Protein AF-A0A0J7KMF7-F1 (afdb_monomer)

Organism: Lasius niger (NCBI:txid67767)

Foldseek 3Di:
DDDDPPVVVVVVVVVVVVVVVVVVVVVVVVVVVVVVVVVVVVVVVVVVVVVVVVVVVVVVVVVVVVVVVVVVVVVVVVVVVVVVVVVVVPPPPDPPVVVVVVVVVVVVVVVVVVVVVVVVVVVVVVVVVVVVVVVVVVVVVVVVVVVVVVVVVVVVVVVVVVVVVVVVVVVVVVVVVVVVVVVVVVVVVVVVVVVVVVVVVVVVVVVVVCCVVVVDDDDDDDDPDPDPVVVVVVVVVVVVVVVVVVVLVVLCVVLVHDDSVCSVVSVVVVVVVVVVVVVVVVVVVVVVVVVVVVVVVVVVVVVVVVVVVVVVVVD

pLDDT: mean 86.72, std 15.07, range [41.28, 98.38]

Secondary structure (DSSP, 8-state):
---SHHHHHHHHHHHHHHHHHHHHHHHHHHHHHHHHHHHHHHHHHHHHHHHHHHHHHHHHHHHHHHHHHHHHHHHHHHHHHHHHHHGGGG-TTS-HHHHHHHHHHHHHHHHHHHHHHHHHHHHHHHHHHHHHHHHHHHHHHHHHHHHHHHHHHHHHHHHHHHHHHHHHHHHHHHHHHHHHHHHHHHHHHHHHHHHHHHHHHHHHHHHHHHHHHHSS-------S--HHHHHHHHHHHHHHHHHHHHHHHHHHHHHT-SSTTHHHHHHHHHHHHHHHHHHHHHHHHHHHHHHHHHHHHHHHHHHHHHHHHHHHH--

Mean predicted aligned error: 22.38 Å

Sequence (315 aa):
MSEPLTLSVAENKLNELNKNIVEIKKKIQLSEGQRKANFEEYDAKKRENAQKIIDLKKKNKELYVKYAGAKNNKEAMERAALLSHDFIACAKKSSLEEIIATASENNMRLRKKLDLIKYEREKQEQTLNVLQTESKELARRRGHCVLKRKTENSMKRGVKEEAIELRDSTQETLVKEEIEETNSSKKRDFIIIEYRQRVSERKMELERLERMIFHTRPRDDFETRGKTRVQAQEDIIKDELARLEETFAKLRNATGVSRSEEVLNRFLGQQATKESLQKMRAATEQEKVMLEKKRQELNAEIETRKFSETKSAEQ

Radius of gyration: 56.51 Å; Cα contacts (8 Å, |Δi|>4): 16; chains: 1; bounding box: 124×61×160 Å

InterPro domains:
  IPR033192 Outer dynein arm-docking complex subunit 3 [PTHR46518] (159-312)

Structure (mmCIF, N/CA/C/O backbone):
data_AF-A0A0J7KMF7-F1
#
_entry.id   AF-A0A0J7KMF7-F1
#
loop_
_atom_site.group_PDB
_atom_site.id
_atom_site.type_symbol
_atom_site.label_atom_id
_atom_site.label_alt_id
_atom_site.label_comp_id
_atom_site.label_asym_id
_atom_site.label_entity_id
_atom_site.label_seq_id
_atom_site.pdbx_PDB_ins_code
_atom_site.Cartn_x
_atom_site.Cartn_y
_atom_site.Cartn_z
_atom_site.occupancy
_atom_site.B_iso_or_equiv
_atom_site.auth_seq_id
_atom_site.auth_comp_id
_atom_site.auth_asym_id
_atom_site.auth_atom_id
_atom_site.pdbx_PDB_model_num
ATOM 1 N N . MET A 1 1 ? 66.762 -18.088 -5.638 1.00 45.16 1 MET A N 1
ATOM 2 C CA . MET A 1 1 ? 66.129 -16.757 -5.516 1.00 45.16 1 MET A CA 1
ATOM 3 C C . MET A 1 1 ? 64.632 -16.977 -5.344 1.00 45.16 1 MET A C 1
ATOM 5 O O . MET A 1 1 ? 63.904 -16.895 -6.321 1.00 45.16 1 MET A O 1
ATOM 9 N N . SER A 1 2 ? 64.182 -17.360 -4.146 1.00 50.19 2 SER A N 1
ATOM 10 C CA . SER A 1 2 ? 62.789 -17.788 -3.937 1.00 50.19 2 SER A CA 1
ATOM 11 C C . SER A 1 2 ? 62.290 -17.369 -2.559 1.00 50.19 2 SER A C 1
ATOM 13 O O . SER A 1 2 ? 62.107 -18.217 -1.701 1.00 50.19 2 SER A O 1
ATOM 15 N N . GLU A 1 3 ? 62.084 -16.072 -2.336 1.00 52.78 3 GLU A N 1
ATOM 16 C CA . GLU A 1 3 ? 61.394 -15.583 -1.133 1.00 52.78 3 GLU A CA 1
ATOM 17 C C . GLU A 1 3 ? 60.725 -14.214 -1.389 1.00 52.78 3 GLU A C 1
ATOM 19 O O . GLU A 1 3 ? 61.310 -13.165 -1.133 1.00 52.78 3 GLU A O 1
ATOM 24 N N . PRO A 1 4 ? 59.511 -14.200 -1.979 1.00 53.78 4 PRO A N 1
ATOM 25 C CA . PRO A 1 4 ? 58.566 -13.101 -1.719 1.00 53.78 4 PRO A CA 1
ATOM 26 C C . PRO A 1 4 ? 57.138 -13.565 -1.355 1.00 53.78 4 PRO A C 1
ATOM 28 O O . PRO A 1 4 ? 56.301 -12.749 -0.985 1.00 53.78 4 PRO A O 1
ATOM 31 N N . LEU A 1 5 ? 56.829 -14.865 -1.435 1.00 54.19 5 LEU A N 1
ATOM 32 C CA . LEU A 1 5 ? 55.456 -15.385 -1.283 1.00 54.19 5 LEU A CA 1
ATOM 33 C C . LEU A 1 5 ? 55.006 -15.597 0.175 1.00 54.19 5 LEU A C 1
ATOM 35 O O . LEU A 1 5 ? 53.812 -15.710 0.439 1.00 54.19 5 LEU A O 1
ATOM 39 N N . THR A 1 6 ? 55.930 -15.631 1.136 1.00 54.75 6 THR A N 1
ATOM 40 C CA . THR A 1 6 ? 55.632 -15.922 2.551 1.00 54.75 6 THR A CA 1
ATOM 41 C C . THR A 1 6 ? 55.131 -14.702 3.333 1.00 54.75 6 THR A C 1
ATOM 43 O O . THR A 1 6 ? 54.306 -14.857 4.235 1.00 54.75 6 THR A O 1
ATOM 46 N N . LEU A 1 7 ? 55.550 -13.487 2.958 1.00 56.75 7 LEU A N 1
ATOM 47 C CA . LEU A 1 7 ? 55.155 -12.241 3.632 1.00 56.75 7 LEU A CA 1
ATOM 48 C C . LEU A 1 7 ? 53.674 -11.885 3.409 1.00 56.75 7 LEU A C 1
ATOM 50 O O . LEU A 1 7 ? 52.977 -11.558 4.366 1.00 56.75 7 LEU A O 1
ATOM 54 N N . SER A 1 8 ? 53.156 -12.054 2.187 1.00 62.25 8 SER A N 1
ATOM 55 C CA . SER A 1 8 ? 51.751 -11.752 1.854 1.00 62.25 8 SER A CA 1
ATOM 56 C C . SER A 1 8 ? 50.749 -12.624 2.628 1.00 62.25 8 SER A C 1
ATOM 58 O O . SER A 1 8 ? 49.696 -12.156 3.063 1.00 62.25 8 SER A O 1
ATOM 60 N N . VAL A 1 9 ? 51.082 -13.897 2.867 1.00 68.62 9 VAL A N 1
ATOM 61 C CA . VAL A 1 9 ? 50.220 -14.816 3.628 1.00 68.62 9 VAL A CA 1
ATOM 62 C C . VAL A 1 9 ? 50.180 -14.443 5.114 1.00 68.62 9 VAL A C 1
ATOM 64 O O . VAL A 1 9 ? 49.128 -14.546 5.747 1.00 68.62 9 VAL A O 1
ATOM 67 N N . ALA A 1 10 ? 51.304 -13.997 5.679 1.00 70.81 10 ALA A N 1
ATOM 68 C CA . ALA A 1 10 ? 51.372 -13.536 7.064 1.00 70.81 10 ALA A CA 1
ATOM 69 C C . ALA A 1 10 ? 50.591 -12.226 7.270 1.00 70.81 10 ALA A C 1
ATOM 71 O O . ALA A 1 10 ? 49.875 -12.083 8.260 1.00 70.81 10 ALA A O 1
ATOM 72 N N . GLU A 1 11 ? 50.664 -11.311 6.306 1.00 73.94 11 GLU A N 1
ATOM 73 C CA . GLU A 1 11 ? 49.957 -10.029 6.328 1.00 73.94 11 GLU A CA 1
ATOM 74 C C . GLU A 1 11 ? 48.433 -10.207 6.207 1.00 73.94 11 GLU A C 1
ATOM 76 O O . GLU A 1 11 ? 47.661 -9.595 6.947 1.00 73.94 11 GLU A O 1
ATOM 81 N N . ASN A 1 12 ? 47.981 -11.147 5.372 1.00 79.12 12 ASN A N 1
ATOM 82 C CA . ASN A 1 12 ? 46.567 -11.522 5.283 1.00 79.12 12 ASN A CA 1
ATOM 83 C C . ASN A 1 12 ? 46.038 -12.144 6.587 1.00 79.12 12 ASN A C 1
ATOM 85 O O . ASN A 1 12 ? 44.963 -11.763 7.053 1.00 79.12 12 ASN A O 1
ATOM 89 N N . LYS A 1 13 ? 46.814 -13.029 7.229 1.00 84.81 13 LYS A N 1
ATOM 90 C CA . LYS A 1 13 ? 46.468 -13.599 8.546 1.00 84.81 13 LYS A CA 1
ATOM 91 C C . LYS A 1 13 ? 46.411 -12.535 9.642 1.00 84.81 13 LYS A C 1
ATOM 93 O O . LYS A 1 13 ? 45.541 -12.594 10.508 1.00 84.81 13 LYS A O 1
ATOM 98 N N . LEU A 1 14 ? 47.311 -11.552 9.602 1.00 84.75 14 LEU A N 1
ATOM 99 C CA . LEU A 1 14 ? 47.315 -10.426 10.537 1.00 84.75 14 LEU A CA 1
ATOM 100 C C . LEU A 1 14 ? 46.066 -9.551 10.362 1.00 84.75 14 LEU A C 1
ATOM 102 O O . LEU A 1 14 ? 45.433 -9.165 11.344 1.00 84.75 14 LEU A O 1
ATOM 106 N N . ASN A 1 15 ? 45.665 -9.293 9.118 1.00 85.38 15 ASN A N 1
ATOM 107 C CA . ASN A 1 15 ? 44.442 -8.554 8.807 1.00 85.38 15 ASN A CA 1
ATOM 108 C C . ASN A 1 15 ? 43.178 -9.293 9.272 1.00 85.38 15 ASN A C 1
ATOM 110 O O . ASN A 1 15 ? 42.249 -8.671 9.788 1.00 85.38 15 ASN A O 1
ATOM 114 N N . GLU A 1 16 ? 43.147 -10.615 9.137 1.00 88.06 16 GLU A N 1
ATOM 115 C CA . GLU A 1 16 ? 42.048 -11.458 9.610 1.00 88.06 16 GLU A CA 1
ATOM 116 C C . GLU A 1 16 ? 41.984 -11.520 11.146 1.00 88.06 16 GLU A C 1
ATOM 118 O O . GLU A 1 16 ? 40.915 -11.351 11.735 1.00 88.06 16 GLU A O 1
ATOM 123 N N . LEU A 1 17 ? 43.137 -11.620 11.817 1.00 89.06 17 LEU A N 1
ATOM 124 C CA . LEU A 1 17 ? 43.245 -11.487 13.274 1.00 89.06 17 LEU A CA 1
ATOM 125 C C . LEU A 1 17 ? 42.747 -10.126 13.767 1.00 89.06 17 LEU A C 1
ATOM 127 O O . LEU A 1 17 ? 41.989 -10.064 14.733 1.00 89.06 17 LEU A O 1
ATOM 131 N N . ASN A 1 18 ? 43.113 -9.039 13.090 1.00 90.62 18 ASN A N 1
ATOM 132 C CA . ASN A 1 18 ? 42.651 -7.698 13.441 1.00 90.62 18 ASN A CA 1
ATOM 133 C C . ASN A 1 18 ? 41.129 -7.555 13.288 1.00 90.62 18 ASN A C 1
ATOM 135 O O . ASN A 1 18 ? 40.482 -6.968 14.159 1.00 90.62 18 ASN A O 1
ATOM 139 N N . LYS A 1 19 ? 40.533 -8.142 12.240 1.00 92.06 19 LYS A N 1
ATOM 140 C CA . LYS A 1 19 ? 39.068 -8.211 12.087 1.00 92.06 19 LYS A CA 1
ATOM 141 C C . LYS A 1 19 ? 38.423 -8.982 13.242 1.00 92.06 19 LYS A C 1
ATOM 143 O O . LYS A 1 19 ? 37.502 -8.459 13.869 1.00 92.06 19 LYS A O 1
ATOM 148 N N . ASN A 1 20 ? 38.963 -10.149 13.593 1.00 93.38 20 ASN A N 1
ATOM 149 C CA . ASN A 1 20 ? 38.470 -10.961 14.710 1.00 93.38 20 ASN A CA 1
ATOM 150 C C . ASN A 1 20 ? 38.570 -10.223 16.055 1.00 93.38 20 ASN A C 1
ATOM 152 O O . ASN A 1 20 ? 37.636 -10.255 16.853 1.00 93.38 20 ASN A O 1
ATOM 156 N N . ILE A 1 21 ? 39.663 -9.494 16.299 1.00 93.38 21 ILE A N 1
ATOM 157 C CA . ILE A 1 21 ? 39.837 -8.670 17.505 1.00 93.38 21 ILE A CA 1
ATOM 158 C C . ILE A 1 21 ? 38.771 -7.571 17.572 1.00 93.38 21 ILE A C 1
ATOM 160 O O . ILE A 1 21 ? 38.186 -7.341 18.634 1.00 93.38 21 ILE A O 1
ATOM 164 N N . VAL A 1 22 ? 38.493 -6.893 16.456 1.00 93.38 22 VAL A N 1
ATOM 165 C CA . VAL A 1 22 ? 37.457 -5.852 16.396 1.00 93.38 22 VAL A CA 1
ATOM 166 C C . VAL A 1 22 ? 36.067 -6.444 16.636 1.00 93.38 22 VAL A C 1
ATOM 168 O O . VAL A 1 22 ? 35.278 -5.862 17.383 1.00 93.38 22 VAL A O 1
ATOM 171 N N . GLU A 1 23 ? 35.763 -7.607 16.064 1.00 92.31 23 GLU A N 1
ATOM 172 C CA . GLU A 1 23 ? 34.494 -8.298 16.304 1.00 92.31 23 GLU A CA 1
ATOM 173 C C . GLU A 1 23 ? 34.326 -8.734 17.760 1.00 92.31 23 GLU A C 1
ATOM 175 O O . GLU A 1 23 ? 33.264 -8.520 18.348 1.00 92.31 23 GLU A O 1
ATOM 180 N N . ILE A 1 24 ? 35.371 -9.292 18.376 1.00 94.25 24 ILE A N 1
ATOM 181 C CA . ILE A 1 24 ? 35.354 -9.678 19.791 1.00 94.25 24 ILE A CA 1
ATOM 182 C C . ILE A 1 24 ? 35.151 -8.443 20.677 1.00 94.25 24 ILE A C 1
ATOM 184 O O . ILE A 1 24 ? 34.316 -8.478 21.580 1.00 94.25 24 ILE A O 1
ATOM 188 N N . LYS A 1 25 ? 35.823 -7.320 20.388 1.00 94.56 25 LYS A N 1
ATOM 189 C CA . LYS A 1 25 ? 35.612 -6.052 21.111 1.00 94.56 25 LYS A CA 1
ATOM 190 C C . LYS A 1 25 ? 34.167 -5.561 21.010 1.00 94.56 25 LYS A C 1
ATOM 192 O O . LYS A 1 25 ? 33.590 -5.179 22.027 1.00 94.56 25 LYS A O 1
ATOM 197 N N . LYS A 1 26 ? 33.559 -5.625 19.819 1.00 95.44 26 LYS A N 1
ATOM 198 C CA . LYS A 1 26 ? 32.138 -5.284 19.629 1.00 95.44 26 LYS A CA 1
ATOM 199 C C . LYS A 1 26 ? 31.223 -6.203 20.442 1.00 95.44 26 LYS A C 1
ATOM 201 O O . LYS A 1 26 ? 30.304 -5.717 21.095 1.00 95.44 26 LYS A O 1
ATOM 206 N N . LYS A 1 27 ? 31.487 -7.516 20.455 1.00 94.56 27 LYS A N 1
ATOM 207 C CA . LYS A 1 27 ? 30.721 -8.488 21.258 1.00 94.56 27 LYS A CA 1
ATOM 208 C C . LYS A 1 27 ? 30.842 -8.219 22.762 1.00 94.56 27 LYS A C 1
ATOM 210 O O . LYS A 1 27 ? 29.833 -8.280 23.459 1.00 94.56 27 LYS A O 1
ATOM 215 N N . ILE A 1 28 ? 32.034 -7.872 23.254 1.00 94.12 28 ILE A N 1
ATOM 216 C CA . ILE A 1 28 ? 32.256 -7.499 24.661 1.00 94.12 28 ILE A CA 1
ATOM 217 C C . ILE A 1 28 ? 31.462 -6.238 25.017 1.00 94.12 28 ILE A C 1
ATOM 219 O O . ILE A 1 28 ? 30.722 -6.260 25.997 1.00 94.12 28 ILE A O 1
ATOM 223 N N . GLN A 1 29 ? 31.536 -5.183 24.198 1.00 94.38 29 GLN A N 1
ATOM 224 C CA . GLN A 1 29 ? 30.774 -3.949 24.432 1.00 94.38 29 GLN A CA 1
ATOM 225 C C . GLN A 1 29 ? 29.262 -4.187 24.451 1.00 94.38 29 GLN A C 1
ATOM 227 O O . GLN A 1 29 ? 28.568 -3.673 25.325 1.00 94.38 29 GLN A O 1
ATOM 232 N N . LEU A 1 30 ? 28.741 -4.989 23.517 1.00 93.81 30 LEU A N 1
ATOM 233 C CA . LEU A 1 30 ? 27.320 -5.341 23.500 1.00 93.81 30 LEU A CA 1
ATOM 234 C C . LEU A 1 30 ? 26.924 -6.146 24.743 1.00 93.81 30 LEU A C 1
ATOM 236 O O . LEU A 1 30 ? 25.896 -5.859 25.351 1.00 93.81 30 LEU A O 1
ATOM 240 N N . SER A 1 31 ? 27.753 -7.105 25.160 1.00 93.81 31 SER A N 1
ATOM 241 C CA . SER A 1 31 ? 27.519 -7.897 26.372 1.00 93.81 31 SER A CA 1
ATOM 242 C C . SER A 1 31 ? 27.564 -7.043 27.647 1.00 93.81 31 SER A C 1
ATOM 244 O O . SER A 1 31 ? 26.749 -7.227 28.551 1.00 93.81 31 SER A O 1
ATOM 246 N N . GLU A 1 32 ? 28.469 -6.065 27.735 1.00 92.19 32 GLU A N 1
ATOM 247 C CA . GLU A 1 32 ? 28.493 -5.082 28.825 1.00 92.19 32 GLU A CA 1
ATOM 248 C C . GLU A 1 32 ? 27.258 -4.180 28.821 1.00 92.19 32 GLU A C 1
ATOM 250 O O . GLU A 1 32 ? 26.647 -3.994 29.875 1.00 92.19 32 GLU A O 1
ATOM 255 N N . GLY A 1 33 ? 26.839 -3.695 27.649 1.00 93.94 33 GLY A N 1
ATOM 256 C CA . GLY A 1 33 ? 25.609 -2.918 27.494 1.00 93.94 33 GLY A CA 1
ATOM 257 C C . GLY A 1 33 ? 24.367 -3.691 27.945 1.00 93.94 33 GLY A C 1
ATOM 258 O O . GLY A 1 33 ? 23.561 -3.168 28.710 1.00 93.94 33 GLY A O 1
ATOM 259 N N . GLN A 1 34 ? 24.252 -4.963 27.551 1.00 91.94 34 GLN A N 1
ATOM 260 C CA . GLN A 1 34 ? 23.162 -5.848 27.975 1.00 91.94 34 GLN A CA 1
ATOM 261 C C . GLN A 1 34 ? 23.173 -6.097 29.486 1.00 91.94 34 GLN A C 1
ATOM 263 O O . GLN A 1 34 ? 22.132 -6.001 30.132 1.00 91.94 34 GLN A O 1
ATOM 268 N N . ARG A 1 35 ? 24.343 -6.372 30.080 1.00 92.94 35 ARG A N 1
ATOM 269 C CA . ARG A 1 35 ? 24.461 -6.551 31.538 1.00 92.94 35 ARG A CA 1
ATOM 270 C C . ARG A 1 35 ? 24.028 -5.301 32.299 1.00 92.94 35 ARG A C 1
ATOM 272 O O . ARG A 1 35 ? 23.329 -5.422 33.302 1.00 92.94 35 ARG A O 1
ATOM 279 N N . LYS A 1 36 ? 24.403 -4.116 31.809 1.00 94.88 36 LYS A N 1
ATOM 280 C CA . LYS A 1 36 ? 24.011 -2.839 32.411 1.00 94.88 36 LYS A CA 1
ATOM 281 C C . LYS A 1 36 ? 22.502 -2.599 32.316 1.00 94.88 36 LYS A C 1
ATOM 283 O O . LYS A 1 36 ? 21.884 -2.302 33.333 1.00 94.88 36 LYS A O 1
ATOM 288 N N . ALA A 1 37 ? 21.908 -2.799 31.139 1.00 90.75 37 ALA A N 1
ATOM 289 C CA . ALA A 1 37 ? 20.466 -2.649 30.939 1.00 90.75 37 ALA A CA 1
ATOM 290 C C . ALA A 1 37 ? 19.657 -3.606 31.834 1.00 90.75 37 ALA A C 1
ATOM 292 O O . ALA A 1 37 ? 18.733 -3.179 32.521 1.00 90.75 37 ALA A O 1
ATOM 293 N N . ASN A 1 38 ? 20.066 -4.877 31.911 1.00 92.75 38 ASN A N 1
ATOM 294 C CA . ASN A 1 38 ? 19.405 -5.876 32.756 1.00 92.75 38 ASN A CA 1
ATOM 295 C C . ASN A 1 38 ? 19.509 -5.535 34.252 1.00 92.75 38 ASN A C 1
ATOM 297 O O . ASN A 1 38 ? 18.570 -5.772 35.011 1.00 92.75 38 ASN A O 1
ATOM 301 N N . PHE A 1 39 ? 20.645 -4.983 34.693 1.00 94.88 39 PHE A N 1
ATOM 302 C CA . PHE A 1 39 ? 20.818 -4.544 36.077 1.00 94.88 39 PHE A CA 1
ATOM 303 C C . PHE A 1 39 ? 19.902 -3.361 36.417 1.00 94.88 39 PHE A C 1
ATOM 305 O O . PHE A 1 39 ? 19.249 -3.367 37.462 1.00 94.88 39 PHE A O 1
ATOM 312 N N . GLU A 1 40 ? 19.817 -2.370 35.527 1.00 94.06 40 GLU A N 1
ATOM 313 C CA . GLU A 1 40 ? 18.934 -1.210 35.694 1.00 94.06 40 GLU A CA 1
ATOM 314 C C . GLU A 1 40 ? 17.451 -1.617 35.712 1.00 94.06 40 GLU A C 1
ATOM 316 O O . GLU A 1 40 ? 16.692 -1.140 36.560 1.00 94.06 40 GLU A O 1
ATOM 321 N N . GLU A 1 41 ? 17.044 -2.548 34.843 1.00 92.25 41 GLU A N 1
ATOM 322 C CA . GLU A 1 41 ? 15.684 -3.098 34.823 1.00 92.25 41 GLU A CA 1
ATOM 323 C C . GLU A 1 41 ? 15.357 -3.856 36.118 1.00 92.25 41 GLU A C 1
ATOM 325 O O . GLU A 1 41 ? 14.297 -3.649 36.718 1.00 92.25 41 GLU A O 1
ATOM 330 N N . TYR A 1 42 ? 16.286 -4.686 36.601 1.00 95.06 42 TYR A N 1
ATOM 331 C CA . TYR A 1 42 ? 16.119 -5.411 37.858 1.00 95.06 42 TYR A CA 1
ATOM 332 C C . TYR A 1 42 ? 15.975 -4.465 39.059 1.00 95.06 42 TYR A C 1
ATOM 334 O O . TYR A 1 42 ? 15.078 -4.650 39.888 1.00 95.06 42 TYR A O 1
ATOM 342 N N . ASP A 1 43 ? 16.811 -3.428 39.155 1.00 93.69 43 ASP A N 1
ATOM 343 C CA . ASP A 1 43 ? 16.725 -2.445 40.239 1.00 93.69 43 ASP A CA 1
ATOM 344 C C . ASP A 1 43 ? 15.417 -1.636 40.183 1.00 93.69 43 ASP A C 1
ATOM 346 O O . ASP A 1 43 ? 14.759 -1.423 41.208 1.00 93.69 43 ASP A O 1
ATOM 350 N N . ALA A 1 44 ? 14.971 -1.257 38.980 1.00 94.44 44 ALA A N 1
ATOM 351 C CA . ALA A 1 44 ? 13.672 -0.619 38.786 1.00 94.44 44 ALA A CA 1
ATOM 352 C C . ALA A 1 44 ? 12.520 -1.522 39.253 1.00 94.44 44 ALA A C 1
ATOM 354 O O . ALA A 1 44 ? 11.648 -1.074 40.005 1.00 94.44 44 ALA A O 1
ATOM 355 N N . LYS A 1 45 ? 12.552 -2.811 38.892 1.00 94.69 45 LYS A N 1
ATOM 356 C CA . LYS A 1 45 ? 11.535 -3.786 39.309 1.00 94.69 45 LYS A CA 1
ATOM 357 C C . LYS A 1 45 ? 11.541 -4.018 40.816 1.00 94.69 45 LYS A C 1
ATOM 359 O O . LYS A 1 45 ? 10.482 -4.130 41.436 1.00 94.69 45 LYS A O 1
ATOM 364 N N . LYS A 1 46 ? 12.722 -4.040 41.434 1.00 95.88 46 LYS A N 1
ATOM 365 C CA . LYS A 1 46 ? 12.879 -4.138 42.889 1.00 95.88 46 LYS A CA 1
ATOM 366 C C . LYS A 1 46 ? 12.223 -2.951 43.599 1.00 95.88 46 LYS A C 1
ATOM 368 O O . LYS A 1 46 ? 11.495 -3.161 44.572 1.00 95.88 46 LYS A O 1
ATOM 373 N N . ARG A 1 47 ? 12.428 -1.725 43.101 1.00 94.69 47 ARG A N 1
ATOM 374 C CA . ARG A 1 47 ? 11.784 -0.511 43.634 1.00 94.69 47 ARG A CA 1
ATOM 375 C C . ARG A 1 47 ? 10.262 -0.536 43.466 1.00 94.69 47 ARG A C 1
ATOM 377 O O . ARG A 1 47 ? 9.547 -0.249 44.424 1.00 94.69 47 ARG A O 1
ATOM 384 N N . GLU A 1 48 ? 9.762 -0.950 42.304 1.00 95.12 48 GLU A N 1
ATOM 385 C CA . GLU A 1 48 ? 8.320 -1.098 42.046 1.00 95.12 48 GLU A CA 1
ATOM 386 C C . GLU A 1 48 ? 7.669 -2.107 43.009 1.00 95.12 48 GLU A C 1
ATOM 388 O O . GLU A 1 48 ? 6.638 -1.829 43.628 1.00 95.12 48 GLU A O 1
ATOM 393 N N . ASN A 1 49 ? 8.304 -3.265 43.200 1.00 94.56 49 ASN A N 1
ATOM 394 C CA . ASN A 1 49 ? 7.815 -4.296 44.110 1.00 94.56 49 ASN A CA 1
ATOM 395 C C . ASN A 1 49 ? 7.813 -3.821 45.570 1.00 94.56 49 ASN A C 1
ATOM 397 O O . ASN A 1 49 ? 6.847 -4.073 46.293 1.00 94.56 49 ASN A O 1
ATOM 401 N N . ALA A 1 50 ? 8.854 -3.102 46.000 1.00 96.50 50 ALA A N 1
ATOM 402 C CA . ALA A 1 50 ? 8.903 -2.506 47.333 1.00 96.50 50 ALA A CA 1
ATOM 403 C C . ALA A 1 50 ? 7.738 -1.525 47.554 1.00 96.50 50 ALA A C 1
ATOM 405 O O . ALA A 1 50 ? 7.058 -1.602 48.581 1.00 96.50 50 ALA A O 1
ATOM 406 N N . GLN A 1 51 ? 7.443 -0.676 46.566 1.00 96.12 51 GLN A N 1
ATOM 407 C CA . GLN A 1 51 ? 6.309 0.247 46.627 1.00 96.12 51 GLN A CA 1
ATOM 408 C C . GLN A 1 51 ? 4.968 -0.497 46.708 1.00 96.12 51 GLN A C 1
ATOM 410 O O . GLN A 1 51 ? 4.129 -0.184 47.553 1.00 96.12 51 GLN A O 1
ATOM 415 N N . LYS A 1 52 ? 4.784 -1.551 45.905 1.00 97.31 52 LYS A N 1
ATOM 416 C CA . LYS A 1 52 ? 3.562 -2.368 45.913 1.00 97.31 52 LYS A CA 1
ATOM 417 C C . LYS A 1 52 ? 3.310 -3.030 47.270 1.00 97.31 52 LYS A C 1
ATOM 419 O O . LYS A 1 52 ? 2.165 -3.105 47.716 1.00 97.31 52 LYS A O 1
ATOM 424 N N . ILE A 1 53 ? 4.365 -3.482 47.951 1.00 96.62 53 ILE A N 1
ATOM 425 C CA . ILE A 1 53 ? 4.269 -4.032 49.311 1.00 96.62 53 ILE A CA 1
ATOM 426 C C . ILE A 1 53 ? 3.797 -2.957 50.298 1.00 96.62 53 ILE A C 1
ATOM 428 O O . ILE A 1 53 ? 2.940 -3.240 51.139 1.00 96.62 53 ILE A O 1
ATOM 432 N N . ILE A 1 54 ? 4.323 -1.733 50.200 1.00 97.06 54 ILE A N 1
ATOM 433 C CA . ILE A 1 54 ? 3.913 -0.610 51.055 1.00 97.06 54 ILE A CA 1
ATOM 434 C C . ILE A 1 54 ? 2.427 -0.289 50.838 1.00 97.06 54 ILE A C 1
ATOM 436 O O . ILE A 1 54 ? 1.665 -0.216 51.806 1.00 97.06 54 ILE A O 1
ATOM 440 N N . ASP A 1 55 ? 1.992 -0.189 49.583 1.00 95.88 55 ASP A N 1
ATOM 441 C CA . ASP A 1 55 ? 0.601 0.120 49.238 1.00 95.88 55 ASP A CA 1
ATOM 442 C C . ASP A 1 55 ? -0.366 -0.973 49.711 1.00 95.88 55 ASP A C 1
ATOM 444 O O . ASP A 1 55 ? -1.438 -0.679 50.248 1.00 95.88 55 ASP A O 1
ATOM 448 N N . LEU A 1 56 ? 0.014 -2.247 49.559 1.00 95.88 56 LEU A N 1
ATOM 449 C CA . LEU A 1 56 ? -0.775 -3.376 50.052 1.00 95.88 56 LEU A CA 1
ATOM 450 C C . LEU A 1 56 ? -0.886 -3.363 51.578 1.00 95.88 56 LEU A C 1
ATOM 452 O O . LEU A 1 56 ? -1.987 -3.533 52.101 1.00 95.88 56 LEU A O 1
ATOM 456 N N . LYS A 1 57 ? 0.209 -3.099 52.302 1.00 96.69 57 LYS A N 1
ATOM 457 C CA . LYS A 1 57 ? 0.175 -2.956 53.768 1.00 96.69 57 LYS A CA 1
ATOM 458 C C . LYS A 1 57 ? -0.754 -1.819 54.203 1.00 96.69 57 LYS A C 1
ATOM 460 O O . LYS A 1 57 ? -1.525 -1.998 55.147 1.00 96.69 57 LYS A O 1
ATOM 465 N N . LYS A 1 58 ? -0.732 -0.681 53.498 1.00 96.75 58 LYS A N 1
ATOM 466 C CA . LYS A 1 58 ? -1.626 0.455 53.767 1.00 96.75 58 LYS A CA 1
ATOM 467 C C . LYS A 1 58 ? -3.097 0.082 53.562 1.00 96.75 58 LYS A C 1
ATOM 469 O O . LYS A 1 58 ? -3.898 0.283 54.473 1.00 96.75 58 LYS A O 1
ATOM 474 N N . LYS A 1 59 ? -3.437 -0.534 52.425 1.00 95.94 59 LYS A N 1
ATOM 475 C CA . LYS A 1 59 ? -4.805 -1.008 52.137 1.00 95.94 59 LYS A CA 1
ATOM 476 C C . LYS A 1 59 ? -5.298 -2.011 53.174 1.00 95.94 59 LYS A C 1
ATOM 478 O O . LYS A 1 59 ? -6.445 -1.936 53.602 1.00 95.94 59 LYS A O 1
ATOM 483 N N . ASN A 1 60 ? -4.430 -2.921 53.611 1.00 93.44 60 ASN A N 1
ATOM 484 C CA . ASN A 1 60 ? -4.786 -3.906 54.626 1.00 93.44 60 ASN A CA 1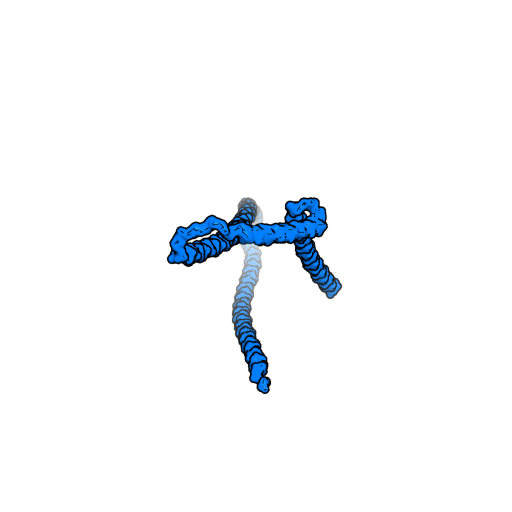
ATOM 485 C C . ASN A 1 60 ? -5.117 -3.221 55.964 1.00 93.44 60 ASN A C 1
ATOM 487 O O . ASN A 1 60 ? -6.145 -3.508 56.572 1.00 93.44 60 ASN A O 1
ATOM 491 N N . LYS A 1 61 ? -4.314 -2.230 56.378 1.00 96.19 61 LYS A N 1
ATOM 492 C CA . LYS A 1 61 ? -4.592 -1.417 57.574 1.00 96.19 61 LYS A CA 1
ATOM 493 C C . LYS A 1 61 ? -5.926 -0.665 57.469 1.00 96.19 61 LYS A C 1
ATOM 495 O O . LYS A 1 61 ? -6.700 -0.670 58.421 1.00 96.19 61 LYS A O 1
ATOM 500 N N . GLU A 1 62 ? -6.219 -0.052 56.322 1.00 93.50 62 GLU A N 1
ATOM 501 C CA . GLU A 1 62 ? -7.494 0.644 56.080 1.00 93.50 62 GLU A CA 1
ATOM 502 C C . GLU A 1 62 ? -8.700 -0.303 56.154 1.00 93.50 62 GLU A C 1
ATOM 504 O O . GLU A 1 62 ? -9.723 0.041 56.751 1.00 93.50 62 GLU A O 1
ATOM 509 N N . LEU A 1 63 ? -8.582 -1.507 55.586 1.00 91.88 63 LEU A N 1
ATOM 510 C CA . LEU A 1 63 ? -9.627 -2.529 55.654 1.00 91.88 63 LEU A CA 1
ATOM 511 C C . LEU A 1 63 ? -9.876 -2.996 57.090 1.00 91.88 63 LEU A C 1
ATOM 513 O O . LEU A 1 63 ? -11.034 -3.096 57.494 1.00 91.88 63 LEU A O 1
ATOM 517 N N . TYR A 1 64 ? -8.822 -3.201 57.883 1.00 92.81 64 TYR A N 1
ATOM 518 C CA . TYR A 1 64 ? -8.955 -3.532 59.304 1.00 92.81 64 TYR A CA 1
ATOM 519 C C . TYR A 1 64 ? -9.704 -2.447 60.090 1.00 92.81 64 TYR A C 1
ATOM 521 O O . TYR A 1 64 ? -10.589 -2.767 60.883 1.00 92.81 64 TYR A O 1
ATOM 529 N N . VAL A 1 65 ? -9.405 -1.166 59.844 1.00 92.69 65 VAL A N 1
ATOM 530 C CA . VAL A 1 65 ? -10.107 -0.042 60.493 1.00 92.69 65 VAL A CA 1
ATOM 531 C C . VAL A 1 65 ? -11.581 0.001 60.084 1.00 92.69 65 VAL A C 1
ATOM 533 O O . VAL A 1 65 ? -12.451 0.136 60.945 1.00 92.69 65 VAL A O 1
ATOM 536 N N . LYS A 1 66 ? -11.886 -0.164 58.790 1.00 87.62 66 LYS A N 1
ATOM 537 C CA . LYS A 1 66 ? -13.275 -0.214 58.299 1.00 87.62 66 LYS A CA 1
ATOM 538 C C . LYS A 1 66 ? -14.057 -1.375 58.910 1.00 87.62 66 LYS A C 1
ATOM 540 O O . LYS A 1 66 ? -15.202 -1.188 59.313 1.00 87.62 66 LYS A O 1
ATOM 545 N N . TYR A 1 67 ? -13.438 -2.549 59.009 1.00 85.25 67 TYR A N 1
ATOM 546 C CA . TYR A 1 67 ? -14.045 -3.723 59.630 1.00 85.25 67 TYR A CA 1
ATOM 547 C C . TYR A 1 67 ? -14.345 -3.494 61.118 1.00 85.25 67 TYR A C 1
ATOM 549 O O . TYR A 1 67 ? -15.463 -3.748 61.563 1.00 85.25 67 TYR A O 1
ATOM 557 N N . ALA A 1 68 ? -13.388 -2.947 61.874 1.00 85.19 68 ALA A N 1
ATOM 558 C CA . ALA A 1 68 ? -13.586 -2.619 63.285 1.00 85.19 68 ALA A CA 1
ATOM 559 C C . ALA A 1 68 ? -14.717 -1.592 63.488 1.00 85.19 68 ALA A C 1
ATOM 561 O O . ALA A 1 68 ? -15.567 -1.775 64.357 1.00 85.19 68 ALA A O 1
ATOM 562 N N . GLY A 1 69 ? -14.782 -0.555 62.644 1.00 83.06 69 GLY A N 1
ATOM 563 C CA . GLY A 1 69 ? -15.865 0.434 62.679 1.00 83.06 69 GLY A CA 1
ATOM 564 C C . GLY A 1 69 ? -17.241 -0.171 62.379 1.00 83.06 69 GLY A C 1
ATOM 565 O O . GLY A 1 69 ? -18.203 0.090 63.097 1.00 83.06 69 GLY A O 1
ATOM 566 N N . ALA A 1 70 ? -17.337 -1.030 61.361 1.00 80.38 70 ALA A N 1
ATOM 567 C CA . ALA A 1 70 ? -18.584 -1.712 61.017 1.00 80.38 70 ALA A CA 1
ATOM 568 C C . ALA A 1 70 ? -19.060 -2.665 62.127 1.00 80.38 70 ALA A C 1
ATOM 570 O O . ALA A 1 70 ? -20.257 -2.716 62.416 1.00 80.38 70 ALA A O 1
ATOM 571 N N . LYS A 1 71 ? -18.134 -3.380 62.781 1.00 82.38 71 LYS A N 1
ATOM 572 C CA . LYS A 1 71 ? -18.442 -4.262 63.914 1.00 82.38 71 LYS A CA 1
ATOM 573 C C . LYS A 1 71 ? -19.022 -3.477 65.095 1.00 82.38 71 LYS A C 1
ATOM 575 O O . LYS A 1 71 ? -20.091 -3.826 65.586 1.00 82.38 71 LYS A O 1
ATOM 580 N N . ASN A 1 72 ? -18.376 -2.376 65.476 1.00 80.31 72 ASN A N 1
ATOM 581 C CA . ASN A 1 72 ? -18.840 -1.527 66.575 1.00 80.31 72 ASN A CA 1
ATOM 582 C C . ASN A 1 72 ? -20.206 -0.889 66.277 1.00 80.31 72 ASN A C 1
ATOM 584 O O . ASN A 1 72 ? -21.058 -0.823 67.158 1.00 80.31 72 ASN A O 1
ATOM 588 N N . ASN A 1 73 ? -20.446 -0.465 65.032 1.00 78.12 73 ASN A N 1
ATOM 589 C CA . ASN A 1 73 ? -21.737 0.093 64.624 1.00 78.12 73 ASN A CA 1
ATOM 590 C C . ASN A 1 73 ? -22.861 -0.949 64.658 1.00 78.12 73 ASN A C 1
ATOM 592 O O . ASN A 1 73 ? -23.972 -0.628 65.072 1.00 78.12 73 ASN A O 1
ATOM 596 N N . LYS A 1 74 ? -22.584 -2.195 64.255 1.00 77.75 74 LYS A N 1
ATOM 597 C CA . LYS A 1 74 ? -23.565 -3.284 64.323 1.00 77.75 74 LYS A CA 1
ATOM 598 C C . LYS A 1 74 ? -23.936 -3.613 65.772 1.00 77.75 74 LYS A C 1
ATOM 600 O O . LYS A 1 74 ? -25.120 -3.688 66.085 1.00 77.75 74 LYS A O 1
ATOM 605 N N . GLU A 1 75 ? -22.944 -3.714 66.655 1.00 74.81 75 GLU A N 1
ATOM 606 C CA . GLU A 1 75 ? -23.169 -3.926 68.091 1.00 74.81 75 GLU A CA 1
ATOM 607 C C . GLU A 1 75 ? -23.910 -2.745 68.745 1.00 74.81 75 GLU A C 1
ATOM 609 O O . GLU A 1 75 ? -24.782 -2.947 69.588 1.00 74.81 75 GLU A O 1
ATOM 614 N N . ALA A 1 76 ? -23.611 -1.503 68.349 1.00 71.25 76 ALA A N 1
ATOM 615 C CA . ALA A 1 76 ? -24.325 -0.319 68.829 1.00 71.25 76 ALA A CA 1
ATOM 616 C C . ALA A 1 76 ? -25.793 -0.299 68.370 1.00 71.25 76 ALA A C 1
ATOM 618 O O . ALA A 1 76 ? -26.677 0.078 69.138 1.00 71.25 76 ALA A O 1
ATOM 619 N N . MET A 1 77 ? -26.063 -0.745 67.141 1.00 67.19 77 MET A N 1
ATOM 620 C CA . MET A 1 77 ? -27.414 -0.841 66.591 1.00 67.19 77 MET A CA 1
ATOM 621 C C . MET A 1 77 ? -28.240 -1.936 67.284 1.00 67.19 77 MET A C 1
ATOM 623 O O . MET A 1 77 ? -29.399 -1.699 67.616 1.00 67.19 77 MET A O 1
ATOM 627 N N . GLU A 1 78 ? -27.644 -3.099 67.575 1.00 68.50 78 GLU A N 1
ATOM 628 C CA . GLU A 1 78 ? -28.281 -4.160 68.374 1.00 68.50 78 GLU A CA 1
ATOM 629 C C . GLU A 1 78 ? -28.603 -3.687 69.801 1.00 68.50 78 GLU A C 1
ATOM 631 O O . GLU A 1 78 ? -29.708 -3.918 70.293 1.00 68.50 78 GLU A O 1
ATOM 636 N N . ARG A 1 79 ? -27.696 -2.943 70.450 1.00 67.94 79 ARG A N 1
ATOM 637 C CA . ARG A 1 79 ? -27.962 -2.352 71.777 1.00 67.94 79 ARG A CA 1
ATOM 638 C C . ARG A 1 79 ? -29.071 -1.299 71.742 1.00 67.94 79 ARG A C 1
ATOM 640 O O . ARG A 1 79 ? -29.895 -1.261 72.651 1.00 67.94 79 ARG A O 1
ATOM 647 N N . ALA A 1 80 ? -29.131 -0.468 70.702 1.00 64.31 80 ALA A N 1
ATOM 648 C CA . ALA A 1 80 ? -30.203 0.514 70.535 1.00 64.31 80 ALA A CA 1
ATOM 649 C C . ALA A 1 80 ? -31.574 -0.152 70.307 1.00 64.31 80 ALA A C 1
ATOM 651 O O . ALA A 1 80 ? -32.583 0.322 70.828 1.00 64.31 80 ALA A O 1
ATOM 652 N N . ALA A 1 81 ? -31.613 -1.275 69.582 1.00 65.50 81 ALA A N 1
ATOM 653 C CA . ALA A 1 81 ? -32.833 -2.056 69.386 1.00 65.50 81 ALA A CA 1
ATOM 654 C C . ALA A 1 81 ? -33.343 -2.686 70.696 1.00 65.50 81 ALA A C 1
ATOM 656 O O . ALA A 1 81 ? -34.548 -2.687 70.943 1.00 65.50 81 ALA A O 1
ATOM 657 N N . LEU A 1 82 ? -32.440 -3.157 71.563 1.00 61.81 82 LEU A N 1
ATOM 658 C CA . LEU A 1 82 ? -32.794 -3.676 72.890 1.00 61.81 82 LEU A CA 1
ATOM 659 C C . LEU A 1 82 ? -33.340 -2.571 73.811 1.00 61.81 82 LEU A C 1
ATOM 661 O O . LEU A 1 82 ? -34.391 -2.748 74.417 1.00 61.81 82 LEU A O 1
ATOM 665 N N . LEU A 1 83 ? -32.711 -1.392 73.833 1.00 61.19 83 LEU A N 1
ATOM 666 C CA . LEU A 1 83 ? -33.203 -0.241 74.608 1.00 61.19 83 LEU A CA 1
ATOM 667 C C . LEU A 1 83 ? -34.557 0.290 74.098 1.00 61.19 83 LEU A C 1
ATOM 669 O O . LEU A 1 83 ? -35.371 0.779 74.879 1.00 61.19 83 LEU A O 1
ATOM 673 N N . SER A 1 84 ? -34.835 0.165 72.796 1.00 58.75 84 SER A N 1
ATOM 674 C CA . SER A 1 84 ? -36.152 0.467 72.219 1.00 58.75 84 SER A CA 1
ATOM 675 C C . SER A 1 84 ? -37.241 -0.504 72.686 1.00 58.75 84 SER A C 1
ATOM 677 O O . SER A 1 84 ? -38.407 -0.114 72.731 1.00 58.75 84 SER A O 1
ATOM 679 N N . HIS A 1 85 ? -36.890 -1.751 73.005 1.00 53.06 85 HIS A N 1
ATOM 680 C CA . HIS A 1 85 ? -37.833 -2.744 73.515 1.00 53.06 85 HIS A CA 1
ATOM 681 C C . HIS A 1 85 ? -38.242 -2.426 74.965 1.00 53.06 85 HIS A C 1
ATOM 683 O O . HIS A 1 85 ? -39.410 -2.570 75.326 1.00 53.06 85 HIS A O 1
ATOM 689 N N . ASP A 1 86 ? -37.322 -1.875 75.761 1.00 50.78 86 ASP A N 1
ATOM 690 C CA . ASP A 1 86 ? -37.593 -1.435 77.137 1.00 50.78 86 ASP A CA 1
ATOM 691 C C . ASP A 1 86 ? -38.445 -0.151 77.204 1.00 50.78 86 ASP A C 1
ATOM 693 O O . ASP A 1 86 ? -39.175 0.072 78.171 1.00 50.78 86 ASP A O 1
ATOM 697 N N . PHE A 1 87 ? -38.460 0.663 76.141 1.00 49.62 87 PHE A N 1
ATOM 698 C CA . PHE A 1 87 ? -39.317 1.854 76.043 1.00 49.62 87 PHE A CA 1
ATOM 699 C C . PHE A 1 87 ? -40.822 1.518 75.952 1.00 49.62 87 PHE A C 1
ATOM 701 O O . PHE A 1 87 ? -41.673 2.347 76.278 1.00 49.62 87 PHE A O 1
ATOM 708 N N . ILE A 1 88 ? -41.173 0.284 75.569 1.00 53.81 88 ILE A N 1
ATOM 709 C CA . ILE A 1 88 ? -42.567 -0.183 75.453 1.00 53.81 88 ILE A CA 1
ATOM 710 C C . ILE A 1 88 ? -43.214 -0.372 76.842 1.00 53.81 88 ILE A C 1
ATOM 712 O O . ILE A 1 88 ? -44.439 -0.322 76.973 1.00 53.81 88 ILE A O 1
ATOM 716 N N . ALA A 1 89 ? -42.420 -0.508 77.911 1.00 51.31 89 ALA A N 1
ATOM 717 C CA . ALA A 1 89 ? -42.935 -0.702 79.267 1.00 51.31 89 ALA A CA 1
ATOM 718 C C . ALA A 1 89 ? -43.543 0.572 79.900 1.00 51.31 89 ALA A C 1
ATOM 720 O O . ALA A 1 89 ? -44.404 0.458 80.774 1.00 51.31 89 ALA A O 1
ATOM 721 N N . CYS A 1 90 ? -43.168 1.775 79.444 1.00 49.09 90 CYS A N 1
ATOM 722 C CA . CYS A 1 90 ? -43.578 3.044 80.071 1.00 49.09 90 CYS A CA 1
ATOM 723 C C . CYS A 1 90 ? -44.804 3.737 79.436 1.00 49.09 90 CYS A C 1
ATOM 725 O O . CYS A 1 90 ? -45.252 4.758 79.952 1.00 49.09 90 CYS A O 1
ATOM 727 N N . ALA A 1 91 ? -45.400 3.201 78.364 1.00 49.94 91 ALA A N 1
ATOM 728 C CA . ALA A 1 91 ? -46.463 3.881 77.604 1.00 49.94 91 ALA A CA 1
ATOM 729 C C . ALA A 1 91 ? -47.903 3.396 77.904 1.00 49.94 91 ALA A C 1
ATOM 731 O O . ALA A 1 91 ? -48.773 3.445 77.039 1.00 49.94 91 ALA A O 1
ATOM 732 N N . LYS A 1 92 ? -48.205 2.912 79.117 1.00 59.78 92 LYS A N 1
ATOM 733 C CA . LYS A 1 92 ? -49.555 2.411 79.470 1.00 59.78 92 LYS A CA 1
ATOM 734 C C . LYS A 1 92 ? -50.492 3.486 80.040 1.00 59.78 92 LYS A C 1
ATOM 736 O O . LYS A 1 92 ? -51.015 3.316 81.138 1.00 59.78 92 LYS A O 1
ATOM 741 N N . LYS A 1 93 ? -50.729 4.571 79.292 1.00 56.59 93 LYS A N 1
ATOM 742 C CA . LYS A 1 93 ? -51.886 5.481 79.488 1.00 56.59 93 LYS A CA 1
ATOM 743 C C . LYS A 1 93 ? -52.432 6.071 78.171 1.00 56.59 93 LYS A C 1
ATOM 745 O O . LYS A 1 93 ? -52.958 7.176 78.164 1.00 56.59 93 LYS A O 1
ATOM 750 N N . SER A 1 94 ? -52.334 5.327 77.072 1.00 56.88 94 SER A N 1
ATOM 751 C CA . SER A 1 94 ? -53.094 5.576 75.836 1.00 56.88 94 SER A CA 1
ATOM 752 C C . SER A 1 94 ? -53.959 4.347 75.582 1.00 56.88 94 SER A C 1
ATOM 754 O O . SER A 1 94 ? -53.495 3.225 75.805 1.00 56.88 94 SER A O 1
ATOM 756 N N . SER A 1 95 ? -55.213 4.534 75.174 1.00 74.50 95 SER A N 1
ATOM 757 C CA . SER A 1 95 ? -56.098 3.410 74.848 1.00 74.50 95 SER A CA 1
ATOM 758 C C . SER A 1 95 ? -55.468 2.564 73.730 1.00 74.50 95 SER A C 1
ATOM 760 O O . SER A 1 95 ? -54.865 3.123 72.813 1.00 74.50 95 SER A O 1
ATOM 762 N N . LEU A 1 96 ? -55.592 1.229 73.773 1.00 77.00 96 LEU A N 1
ATOM 763 C CA . LEU A 1 96 ? -55.098 0.357 72.692 1.00 77.00 96 LEU A CA 1
ATOM 764 C C . LEU A 1 96 ? -55.624 0.813 71.317 1.00 77.00 96 LEU A C 1
ATOM 766 O O . LEU A 1 96 ? -54.879 0.785 70.338 1.00 77.00 96 LEU A O 1
ATOM 770 N N . GLU A 1 97 ? -56.865 1.303 71.267 1.00 82.50 97 GLU A N 1
ATOM 771 C CA . GLU A 1 97 ? -57.489 1.889 70.078 1.00 82.50 97 GLU A CA 1
ATOM 772 C C . GLU A 1 97 ? -56.692 3.067 69.492 1.00 82.50 97 GLU A C 1
ATOM 774 O O . GLU A 1 97 ? -56.498 3.138 68.280 1.00 82.50 97 GLU A O 1
ATOM 779 N N . GLU A 1 98 ? -56.190 3.982 70.328 1.00 83.75 98 GLU A N 1
ATOM 780 C CA . GLU A 1 98 ? -55.432 5.159 69.872 1.00 83.75 98 GLU A CA 1
ATOM 781 C C . GLU A 1 98 ? -54.070 4.762 69.298 1.00 83.75 98 GLU A C 1
ATOM 783 O O . GLU A 1 98 ? -53.612 5.327 68.299 1.00 83.75 98 GLU A O 1
ATOM 788 N N . ILE A 1 99 ? -53.435 3.748 69.894 1.00 85.06 99 ILE A N 1
ATOM 789 C CA . ILE A 1 99 ? -52.167 3.192 69.410 1.00 85.06 99 ILE A CA 1
ATOM 790 C C . ILE A 1 99 ? -52.378 2.540 68.037 1.00 85.06 99 ILE A C 1
ATOM 792 O O . ILE A 1 99 ? -51.599 2.783 67.112 1.00 85.06 99 ILE A O 1
ATOM 796 N N . ILE A 1 100 ? -53.453 1.762 67.876 1.00 87.00 100 ILE A N 1
ATOM 797 C CA . ILE A 1 100 ? -53.814 1.118 66.606 1.00 87.00 100 ILE A CA 1
ATOM 798 C C . ILE A 1 100 ? -54.148 2.166 65.535 1.00 87.00 100 ILE A C 1
ATOM 800 O O . ILE A 1 100 ? -53.678 2.048 64.398 1.00 87.00 100 ILE A O 1
ATOM 804 N N . ALA A 1 101 ? -54.907 3.209 65.881 1.00 90.06 101 ALA A N 1
ATOM 805 C CA . ALA A 1 101 ? -55.253 4.294 64.964 1.00 90.06 101 ALA A CA 1
ATOM 806 C C . ALA A 1 101 ? -54.001 5.048 64.483 1.00 90.06 101 ALA A C 1
ATOM 808 O O . ALA A 1 101 ? -53.784 5.186 63.277 1.00 90.06 101 ALA A O 1
ATOM 809 N N . THR A 1 102 ? -53.116 5.429 65.409 1.00 89.50 102 THR A N 1
ATOM 810 C CA . THR A 1 102 ? -51.854 6.124 65.099 1.00 89.50 102 THR A CA 1
ATOM 811 C C . THR A 1 102 ? -50.928 5.252 64.242 1.00 89.50 102 THR A C 1
ATOM 813 O O . THR A 1 102 ? -50.322 5.719 63.274 1.00 89.50 102 THR A O 1
ATOM 816 N N . ALA A 1 103 ? -50.830 3.954 64.546 1.00 91.00 103 ALA A N 1
ATOM 817 C CA . ALA A 1 103 ? -50.053 3.006 63.748 1.00 91.00 103 ALA A CA 1
ATOM 818 C C . ALA A 1 103 ? -50.627 2.818 62.331 1.00 91.00 103 ALA A C 1
ATOM 820 O O . ALA A 1 103 ? -49.869 2.681 61.364 1.00 91.00 103 ALA A O 1
ATOM 821 N N . SER A 1 104 ? -51.953 2.840 62.187 1.00 92.44 104 SER A N 1
ATOM 822 C CA . SER A 1 104 ? -52.643 2.730 60.896 1.00 92.44 104 SER A CA 1
ATOM 823 C C . SER A 1 104 ? -52.438 3.976 60.031 1.00 92.44 104 SER A C 1
ATOM 825 O O . SER A 1 104 ? -52.125 3.862 58.842 1.00 92.44 104 SER A O 1
ATOM 827 N N . GLU A 1 105 ? -52.520 5.167 60.628 1.00 93.44 105 GLU A N 1
ATOM 828 C CA . GLU A 1 105 ? -52.240 6.436 59.950 1.00 93.44 105 GLU A CA 1
ATOM 829 C C . GLU A 1 105 ? -50.779 6.518 59.479 1.00 93.44 105 GLU A C 1
ATOM 831 O O . GLU A 1 105 ? -50.504 6.834 58.315 1.00 93.44 105 GLU A O 1
ATOM 836 N N . ASN A 1 106 ? -49.833 6.133 60.341 1.00 95.31 106 ASN A N 1
ATOM 837 C CA . ASN A 1 106 ? -48.417 6.050 59.985 1.00 95.31 106 ASN A CA 1
ATOM 838 C C . ASN A 1 106 ? -48.169 5.056 58.840 1.00 95.31 106 ASN A C 1
ATOM 840 O O . ASN A 1 106 ? -47.429 5.372 57.906 1.00 95.31 106 ASN A O 1
ATOM 844 N N . ASN A 1 107 ? -48.826 3.891 58.850 1.00 96.06 107 ASN A N 1
ATOM 845 C CA . ASN A 1 107 ? -48.757 2.931 57.746 1.00 96.06 107 ASN A CA 1
ATOM 846 C C . ASN A 1 107 ? -49.269 3.522 56.427 1.00 96.06 107 ASN A C 1
ATOM 848 O O . ASN A 1 107 ? -48.625 3.357 55.389 1.00 96.06 107 ASN A O 1
ATOM 852 N N . MET A 1 108 ? -50.390 4.250 56.450 1.00 96.62 108 MET A N 1
ATOM 853 C CA . MET A 1 108 ? -50.889 4.957 55.267 1.00 96.62 108 MET A CA 1
ATOM 854 C C . MET A 1 108 ? -49.879 5.984 54.745 1.00 96.62 108 MET A C 1
ATOM 856 O O . MET A 1 108 ? -49.610 6.030 53.542 1.00 96.62 108 MET A O 1
ATOM 860 N N . ARG A 1 109 ? -49.293 6.798 55.631 1.00 96.12 109 ARG A N 1
ATOM 861 C CA . ARG A 1 109 ? -48.291 7.806 55.258 1.00 96.12 109 ARG A CA 1
ATOM 862 C C . ARG A 1 109 ? -47.043 7.166 54.649 1.00 96.12 109 ARG A C 1
ATOM 864 O O . ARG A 1 109 ? -46.536 7.655 53.638 1.00 96.12 109 ARG A O 1
ATOM 871 N N . LEU A 1 110 ? -46.571 6.063 55.229 1.00 96.81 110 LEU A N 1
ATOM 872 C CA . LEU A 1 110 ? -45.428 5.304 54.721 1.00 96.81 110 LEU A CA 1
ATOM 873 C C . LEU A 1 110 ? -45.713 4.686 53.349 1.00 96.81 110 LEU A C 1
ATOM 875 O O . LEU A 1 110 ? -44.852 4.765 52.477 1.00 96.81 110 LEU A O 1
ATOM 879 N N . ARG A 1 111 ? -46.920 4.150 53.116 1.00 97.25 111 ARG A N 1
ATOM 880 C CA . ARG A 1 111 ? -47.330 3.641 51.794 1.00 97.25 111 ARG A CA 1
ATOM 881 C C . ARG A 1 111 ? -47.317 4.739 50.734 1.00 97.25 111 ARG A C 1
ATOM 883 O O . ARG A 1 111 ? -46.655 4.576 49.717 1.00 97.25 111 ARG A O 1
ATOM 890 N N . LYS A 1 112 ? -47.929 5.896 51.015 1.00 98.00 112 LYS A N 1
ATOM 891 C CA . LYS A 1 112 ? -47.909 7.049 50.093 1.00 98.00 112 LYS A CA 1
ATOM 892 C C . LYS A 1 112 ? -46.481 7.497 49.767 1.00 98.00 112 LYS A C 1
ATOM 894 O O . LYS A 1 112 ? -46.165 7.776 48.614 1.00 98.00 112 LYS A O 1
ATOM 899 N N . LYS A 1 113 ? -45.600 7.537 50.774 1.00 97.81 113 LYS A N 1
ATOM 900 C CA . LYS A 1 113 ? -44.183 7.876 50.580 1.00 97.81 113 LYS A CA 1
ATOM 901 C C . LYS A 1 113 ? -43.453 6.826 49.735 1.00 97.81 113 LYS A C 1
ATOM 903 O O . LYS A 1 113 ? -42.641 7.190 48.891 1.00 97.81 113 LYS A O 1
ATOM 908 N N . LEU A 1 114 ? -43.744 5.542 49.942 1.00 97.31 114 LEU A N 1
ATOM 909 C CA . LEU A 1 114 ? -43.178 4.449 49.154 1.00 97.31 114 LEU A CA 1
ATOM 910 C C . LEU A 1 114 ? -43.600 4.535 47.683 1.00 97.31 114 LEU A C 1
ATOM 912 O O . LEU A 1 114 ? -42.757 4.345 46.811 1.00 97.31 114 LEU A O 1
ATOM 916 N N . ASP A 1 115 ? -44.868 4.835 47.408 1.00 98.06 115 ASP A N 1
ATOM 917 C CA . ASP A 1 115 ? -45.377 4.954 46.039 1.00 98.06 115 ASP A CA 1
ATOM 918 C C . ASP A 1 115 ? -44.744 6.141 45.304 1.00 98.06 115 ASP A C 1
ATOM 920 O O . ASP A 1 115 ? -44.331 5.999 44.153 1.00 98.06 115 ASP A O 1
ATOM 924 N N . LEU A 1 116 ? -44.547 7.270 45.995 1.00 98.06 116 LEU A N 1
ATOM 925 C CA . LEU A 1 116 ? -43.821 8.414 45.441 1.00 98.06 116 LEU A CA 1
ATOM 926 C C . LEU A 1 116 ? -42.367 8.051 45.089 1.00 98.06 116 LEU A C 1
ATOM 928 O O . LEU A 1 116 ? -41.913 8.331 43.984 1.00 98.06 116 LEU A O 1
ATOM 932 N N . ILE A 1 117 ? -41.661 7.357 45.990 1.00 97.88 117 ILE A N 1
ATOM 933 C CA . ILE A 1 117 ? -40.281 6.899 45.748 1.00 97.88 117 ILE A CA 1
ATOM 934 C C . ILE A 1 117 ? -40.221 5.907 44.579 1.00 97.88 117 ILE A C 1
ATOM 936 O O . ILE A 1 117 ? -39.282 5.942 43.785 1.00 97.88 117 ILE A O 1
ATOM 940 N N . LYS A 1 118 ? -41.199 5.002 44.461 1.00 98.19 118 LYS A N 1
ATOM 941 C CA . LYS A 1 118 ? -41.273 4.060 43.335 1.00 98.19 118 LYS A CA 1
ATOM 942 C C . LYS A 1 118 ? -41.440 4.796 42.011 1.00 98.19 118 LYS A C 1
ATOM 944 O O . LYS A 1 118 ? -40.697 4.500 41.082 1.00 98.19 118 LYS A O 1
ATOM 949 N N . TYR A 1 119 ? -42.351 5.764 41.955 1.00 98.12 119 TYR A N 1
ATOM 950 C CA . TYR A 1 119 ? -42.569 6.577 40.763 1.00 98.12 119 TYR A CA 1
ATOM 951 C C . TYR A 1 119 ? -41.308 7.358 40.363 1.00 98.12 119 TYR A C 1
ATOM 953 O O . TYR A 1 119 ? -40.899 7.335 39.202 1.00 98.12 119 TYR A O 1
ATOM 961 N N . GLU A 1 120 ? -40.641 8.008 41.322 1.00 97.88 120 GLU A N 1
ATOM 962 C CA . GLU A 1 120 ? -39.391 8.730 41.057 1.00 97.88 120 GLU A CA 1
ATOM 963 C C . GLU A 1 120 ? -38.283 7.801 40.551 1.00 97.88 120 GLU A C 1
ATOM 965 O O . GLU A 1 120 ? -37.587 8.138 39.591 1.00 97.88 120 GLU A O 1
ATOM 970 N N . ARG A 1 121 ? -38.145 6.614 41.155 1.00 97.75 121 ARG A N 1
ATOM 971 C CA . ARG A 1 121 ? -37.186 5.593 40.719 1.00 97.75 121 ARG A CA 1
ATOM 972 C C . ARG A 1 121 ? -37.470 5.136 39.291 1.00 97.75 121 ARG A C 1
ATOM 974 O O . ARG A 1 121 ? -36.547 5.097 38.487 1.00 97.75 121 ARG A O 1
ATOM 981 N N . GLU A 1 122 ? -38.720 4.819 38.970 1.00 98.19 122 GLU A N 1
ATOM 982 C CA . GLU A 1 122 ? -39.108 4.365 37.632 1.00 98.19 122 GLU A CA 1
ATOM 983 C C . GLU A 1 122 ? -38.840 5.447 36.575 1.00 98.19 122 GLU A C 1
ATOM 985 O O . GLU A 1 122 ? -38.272 5.170 35.520 1.00 98.19 122 GLU A O 1
ATOM 990 N N . LYS A 1 123 ? -39.136 6.713 36.890 1.00 97.94 123 LYS A N 1
ATOM 991 C CA . LYS A 1 123 ? -38.802 7.852 36.025 1.00 97.94 123 LYS A CA 1
ATOM 992 C C . LYS A 1 123 ? -37.291 7.985 35.791 1.00 97.94 123 LYS A C 1
ATOM 994 O O . LYS A 1 123 ? -36.852 8.244 34.665 1.00 97.94 123 LYS A O 1
ATOM 999 N N . GLN A 1 124 ? -36.482 7.823 36.839 1.00 97.69 124 GLN A N 1
ATOM 1000 C CA . GLN A 1 124 ? -35.019 7.840 36.722 1.00 97.69 124 GLN A CA 1
ATOM 1001 C C . GLN A 1 124 ? -34.506 6.657 35.895 1.00 97.69 124 GLN A C 1
ATOM 1003 O O . GLN A 1 124 ? -33.629 6.841 35.054 1.00 97.69 124 GLN A O 1
ATOM 1008 N N . GLU A 1 125 ? -35.077 5.470 36.082 1.00 97.50 125 GLU A N 1
ATOM 1009 C CA . GLU A 1 125 ? -34.731 4.259 35.339 1.00 97.50 125 GLU A CA 1
ATOM 1010 C C . GLU A 1 125 ? -35.041 4.400 33.843 1.00 97.50 125 GLU A C 1
ATOM 1012 O O . GLU A 1 125 ? -34.186 4.115 33.005 1.00 97.50 125 GLU A O 1
ATOM 1017 N N . GLN A 1 126 ? -36.212 4.934 33.489 1.00 98.00 126 GLN A N 1
ATOM 1018 C CA . GLN A 1 126 ? -36.559 5.240 32.099 1.00 98.00 126 GLN A CA 1
ATOM 1019 C C . GLN A 1 126 ? -35.571 6.235 31.477 1.00 98.00 126 GLN A C 1
ATOM 1021 O O . GLN A 1 126 ? -35.079 6.014 30.369 1.00 98.00 126 GLN A O 1
ATOM 1026 N N . THR A 1 127 ? -35.223 7.298 32.208 1.00 97.75 127 THR A N 1
ATOM 1027 C CA . THR A 1 127 ? -34.248 8.301 31.748 1.00 97.75 127 THR A CA 1
ATOM 1028 C C . THR A 1 127 ? -32.869 7.675 31.523 1.00 97.75 127 THR A C 1
ATOM 1030 O O . THR A 1 127 ? -32.233 7.914 30.496 1.00 97.75 127 THR A O 1
ATOM 1033 N N . LEU A 1 128 ? -32.420 6.826 32.452 1.00 97.94 128 LEU A N 1
ATOM 1034 C CA . LEU A 1 128 ? -31.159 6.094 32.343 1.00 97.94 128 LEU A CA 1
ATOM 1035 C C . LEU A 1 128 ? -31.148 5.185 31.106 1.00 97.94 128 LEU A C 1
ATOM 1037 O O . LEU A 1 128 ? -30.168 5.178 30.361 1.00 97.94 128 LEU A O 1
ATOM 1041 N N . ASN A 1 129 ? -32.239 4.456 30.864 1.00 98.06 129 ASN A N 1
ATOM 1042 C CA . ASN A 1 129 ? -32.374 3.557 29.719 1.00 98.06 129 ASN A CA 1
ATOM 1043 C C . ASN A 1 129 ? -32.289 4.317 28.388 1.00 98.06 129 ASN A C 1
ATOM 1045 O O . ASN A 1 129 ? -31.542 3.899 27.500 1.00 98.06 129 ASN A O 1
ATOM 1049 N N . VAL A 1 130 ? -32.970 5.463 28.267 1.00 98.12 130 VAL A N 1
ATOM 1050 C CA . VAL A 1 130 ? -32.889 6.326 27.074 1.00 98.12 130 VAL A CA 1
ATOM 1051 C C . VAL A 1 130 ? -31.449 6.784 26.836 1.00 98.12 130 VAL A C 1
ATOM 1053 O O . VAL A 1 130 ? -30.900 6.537 25.761 1.00 98.12 130 VAL A O 1
ATOM 1056 N N . LEU A 1 131 ? -30.786 7.345 27.852 1.00 97.88 131 LEU A N 1
ATOM 1057 C CA . LEU A 1 131 ? -29.392 7.791 27.734 1.00 97.88 131 LEU A CA 1
ATOM 1058 C C . LEU A 1 131 ? -28.440 6.641 27.377 1.00 97.88 131 LEU A C 1
ATOM 1060 O O . LEU A 1 131 ? -27.503 6.809 26.593 1.00 97.88 131 LEU A O 1
ATOM 1064 N N . GLN A 1 132 ? -28.679 5.444 27.916 1.00 97.62 132 GLN A N 1
ATOM 1065 C CA . GLN A 1 132 ? -27.878 4.269 27.596 1.00 97.62 132 GLN A CA 1
ATOM 1066 C C . GLN A 1 132 ? -28.062 3.839 26.134 1.00 97.62 132 GLN A C 1
ATOM 1068 O O . GLN A 1 132 ? -27.084 3.456 25.484 1.00 97.62 132 GLN A O 1
ATOM 1073 N N . THR A 1 133 ? -29.285 3.898 25.601 1.00 97.25 133 THR A N 1
ATOM 1074 C CA . THR A 1 133 ? -29.545 3.615 24.180 1.00 97.25 133 THR A CA 1
ATOM 1075 C C . THR A 1 133 ? -28.912 4.656 23.262 1.00 97.25 133 THR A C 1
ATOM 1077 O O . THR A 1 133 ? -28.213 4.279 22.321 1.00 97.25 133 THR A O 1
ATOM 1080 N N . GLU A 1 134 ? -29.039 5.943 23.585 1.00 97.88 134 GLU A N 1
ATOM 1081 C CA . GLU A 1 134 ? -28.437 7.034 22.816 1.00 97.88 134 GLU A CA 1
ATOM 1082 C C . GLU A 1 134 ? -26.907 6.925 22.792 1.00 97.88 134 GLU A C 1
ATOM 1084 O O . GLU A 1 134 ? -26.286 6.994 21.732 1.00 97.88 134 GLU A O 1
ATOM 1089 N N . SER A 1 135 ? -26.284 6.646 23.939 1.00 96.62 135 SER A N 1
ATOM 1090 C CA . SER A 1 135 ? -24.836 6.431 24.033 1.00 96.62 135 SER A CA 1
ATOM 1091 C C . SER A 1 135 ? -24.365 5.264 23.155 1.00 96.62 135 SER A C 1
ATOM 1093 O O . SER A 1 135 ? -23.374 5.380 22.422 1.00 96.62 135 SER A O 1
ATOM 1095 N N . LYS A 1 136 ? -25.109 4.148 23.149 1.00 97.06 136 LYS A N 1
ATOM 1096 C CA . LYS A 1 136 ? -24.828 3.001 22.269 1.00 97.06 136 LYS A CA 1
ATOM 1097 C C . LYS A 1 136 ? -24.956 3.381 20.791 1.00 97.06 136 LYS A C 1
ATOM 1099 O O . LYS A 1 136 ? -24.110 2.976 19.990 1.00 97.06 136 LYS A O 1
ATOM 1104 N N . GLU A 1 137 ? -25.969 4.157 20.412 1.00 96.75 137 GLU A N 1
ATOM 1105 C CA . GLU A 1 137 ? -26.119 4.640 19.036 1.00 96.75 137 GLU A CA 1
ATOM 1106 C C . GLU A 1 137 ? -24.995 5.586 18.619 1.00 96.75 137 GLU A C 1
ATOM 1108 O O . GLU A 1 137 ? -24.416 5.415 17.543 1.00 96.75 137 GLU A O 1
ATOM 1113 N N . LEU A 1 138 ? -24.639 6.552 19.466 1.00 96.31 138 LEU A N 1
ATOM 1114 C CA . LEU A 1 138 ? -23.542 7.483 19.208 1.00 96.31 138 LEU A CA 1
ATOM 1115 C C . LEU A 1 138 ? -22.215 6.737 19.032 1.00 96.31 138 LEU A C 1
ATOM 1117 O O . LEU A 1 138 ? -21.453 7.044 18.111 1.00 96.31 138 LEU A O 1
ATOM 1121 N N . ALA A 1 139 ? -21.964 5.704 19.842 1.00 95.69 139 ALA A N 1
ATOM 1122 C CA . ALA A 1 139 ? -20.802 4.836 19.685 1.00 95.69 139 ALA A CA 1
ATOM 1123 C C . ALA A 1 139 ? -20.804 4.104 18.329 1.00 95.69 139 ALA A C 1
ATOM 1125 O O . ALA A 1 139 ? -19.780 4.097 17.638 1.00 95.69 139 ALA A O 1
ATOM 1126 N N . ARG A 1 140 ? -21.952 3.557 17.898 1.00 95.00 140 ARG A N 1
ATOM 1127 C CA . ARG A 1 140 ? -22.102 2.914 16.576 1.00 95.00 140 ARG A CA 1
ATOM 1128 C C . ARG A 1 140 ? -21.859 3.898 15.430 1.00 95.00 140 ARG A C 1
ATOM 1130 O O . ARG A 1 140 ? -21.071 3.603 14.532 1.00 95.00 140 ARG A O 1
ATOM 1137 N N . ARG A 1 141 ? -22.473 5.086 15.477 1.00 94.94 141 ARG A N 1
ATOM 1138 C CA . ARG A 1 141 ? -22.311 6.139 14.455 1.00 94.94 141 ARG A CA 1
ATOM 1139 C C . ARG A 1 141 ? -20.858 6.602 14.358 1.00 94.94 141 ARG A C 1
ATOM 1141 O O . ARG A 1 141 ? -20.315 6.712 13.256 1.00 94.94 141 ARG A O 1
ATOM 1148 N N . ARG A 1 142 ? -20.195 6.810 15.502 1.00 94.25 142 ARG A N 1
ATOM 1149 C CA . ARG A 1 142 ? -18.767 7.155 15.559 1.00 94.25 142 ARG A CA 1
ATOM 1150 C C . ARG A 1 142 ? -17.905 6.051 14.946 1.00 94.25 142 ARG A C 1
ATOM 1152 O O . ARG A 1 142 ? -17.040 6.361 14.129 1.00 94.25 142 ARG A O 1
ATOM 1159 N N . GLY A 1 143 ? -18.162 4.788 15.289 1.00 92.31 143 GLY A N 1
ATOM 1160 C CA . GLY A 1 143 ? -17.465 3.634 14.715 1.00 92.31 143 GLY A CA 1
ATOM 1161 C C . GLY A 1 143 ? -17.591 3.571 13.191 1.00 92.31 143 GLY A C 1
ATOM 1162 O O . GLY A 1 143 ? -16.580 3.498 12.493 1.00 92.31 143 GLY A O 1
ATOM 1163 N N . HIS A 1 144 ? -18.812 3.705 12.668 1.00 92.75 144 HIS A N 1
ATOM 1164 C CA . HIS A 1 144 ? -19.078 3.712 11.228 1.00 92.75 144 HIS A CA 1
ATOM 1165 C C . HIS A 1 144 ? -18.352 4.858 10.501 1.00 92.75 144 HIS A C 1
ATOM 1167 O O . HIS A 1 144 ? -17.716 4.643 9.470 1.00 92.75 144 HIS A O 1
ATOM 1173 N N . CYS A 1 145 ? -18.375 6.075 11.058 1.00 91.06 145 CYS A N 1
ATOM 1174 C CA . CYS A 1 145 ? -17.687 7.222 10.461 1.00 91.06 145 CYS A CA 1
ATOM 1175 C C . CYS A 1 145 ? -16.160 7.033 10.431 1.00 91.06 145 CYS A C 1
ATOM 1177 O O . CYS A 1 145 ? -15.509 7.373 9.443 1.00 91.06 145 CYS A O 1
ATOM 1179 N N . VAL A 1 146 ? -15.580 6.458 11.490 1.00 94.12 146 VAL A N 1
ATOM 1180 C CA . VAL A 1 146 ? -14.142 6.156 11.544 1.00 94.12 146 VAL A CA 1
ATOM 1181 C C . VAL A 1 146 ? -13.762 5.088 10.520 1.00 94.12 146 VAL A C 1
ATOM 1183 O O . VAL A 1 146 ? -12.756 5.257 9.833 1.00 94.12 146 VAL A O 1
ATOM 1186 N N . LEU A 1 147 ? -14.552 4.019 10.384 1.00 92.38 147 LEU A N 1
ATOM 1187 C CA . LEU A 1 147 ? -14.309 2.967 9.392 1.00 92.38 147 LEU A CA 1
ATOM 1188 C C . LEU A 1 147 ? -14.357 3.522 7.968 1.00 92.38 147 LEU A C 1
ATOM 1190 O O . LEU A 1 147 ? -13.396 3.340 7.226 1.00 92.38 147 LEU A O 1
ATOM 1194 N N . LYS A 1 148 ? -15.403 4.288 7.632 1.00 93.81 148 LYS A N 1
ATOM 1195 C CA . LYS A 1 148 ? -15.544 4.922 6.315 1.00 93.81 148 LYS A CA 1
ATOM 1196 C C . LYS A 1 148 ? -14.357 5.834 5.981 1.00 93.81 148 LYS A C 1
ATOM 1198 O O . LYS A 1 148 ? -13.789 5.750 4.898 1.00 93.81 148 LYS A O 1
ATOM 1203 N N . ARG A 1 149 ? -13.904 6.654 6.937 1.00 93.19 149 ARG A N 1
ATOM 1204 C CA . ARG A 1 149 ? -12.703 7.486 6.740 1.00 93.19 149 ARG A CA 1
ATOM 1205 C C . ARG A 1 149 ? -11.431 6.655 6.582 1.00 93.19 149 ARG A C 1
ATOM 1207 O O . ARG A 1 149 ? -10.562 7.026 5.799 1.00 93.19 149 ARG A O 1
ATOM 1214 N N . LYS A 1 150 ? -11.280 5.552 7.323 1.00 93.50 150 LYS A N 1
ATOM 1215 C CA . LYS A 1 150 ? -10.114 4.660 7.196 1.00 93.50 150 LYS A CA 1
ATOM 1216 C C . LYS A 1 150 ? -10.056 4.018 5.811 1.00 93.50 150 LYS A C 1
ATOM 1218 O O . LYS A 1 150 ? -8.988 4.036 5.205 1.00 93.50 150 LYS A O 1
ATOM 1223 N N . THR A 1 151 ? -11.180 3.516 5.300 1.00 92.69 151 THR A N 1
ATOM 1224 C CA . THR A 1 151 ? -11.251 2.915 3.961 1.00 92.69 151 THR A CA 1
ATOM 1225 C C . THR A 1 151 ? -10.991 3.952 2.872 1.00 92.69 151 THR A C 1
ATOM 1227 O O . THR A 1 151 ? -10.155 3.720 2.006 1.00 92.69 151 THR A O 1
ATOM 1230 N N . GLU A 1 152 ? -11.611 5.134 2.955 1.00 94.38 152 GLU A N 1
ATOM 1231 C CA . GLU A 1 152 ? -11.363 6.235 2.011 1.00 94.38 152 GLU A CA 1
ATOM 1232 C C . GLU A 1 152 ? -9.89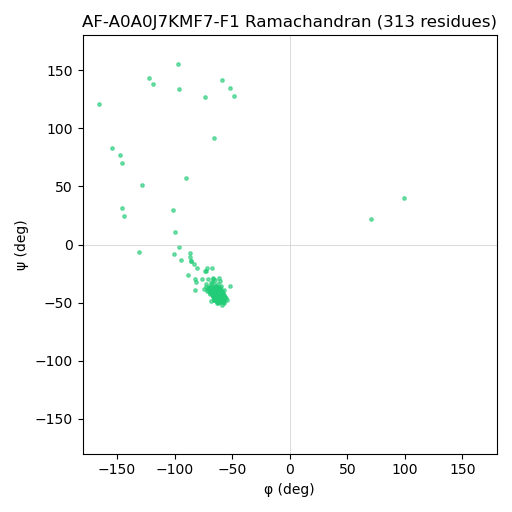3 6.675 2.006 1.00 94.38 152 GLU A C 1
ATOM 1234 O O . GLU A 1 152 ? -9.298 6.842 0.944 1.00 94.38 152 GLU A O 1
ATOM 1239 N N . ASN A 1 153 ? -9.275 6.824 3.180 1.00 93.69 153 ASN A N 1
ATOM 1240 C CA . ASN A 1 153 ? -7.860 7.188 3.281 1.00 93.69 153 ASN A CA 1
ATOM 1241 C C . ASN A 1 153 ? -6.926 6.087 2.764 1.00 93.69 153 ASN A C 1
ATOM 1243 O O . ASN A 1 153 ? -5.856 6.399 2.247 1.00 93.69 153 ASN A O 1
ATOM 1247 N N . SER A 1 154 ? -7.299 4.814 2.914 1.00 94.69 154 SER A N 1
ATOM 1248 C CA . SER A 1 154 ? -6.552 3.693 2.337 1.00 94.69 154 SER A CA 1
ATOM 1249 C C . SER A 1 154 ? -6.606 3.724 0.812 1.00 94.69 154 SER A C 1
ATOM 1251 O O . SER A 1 154 ? -5.564 3.649 0.171 1.00 94.69 154 SER A O 1
ATOM 1253 N N . MET A 1 155 ? -7.795 3.917 0.231 1.00 94.12 155 MET A N 1
ATOM 1254 C CA . MET A 1 155 ? -7.960 4.016 -1.223 1.00 94.12 155 MET A CA 1
ATOM 1255 C C . MET A 1 155 ? -7.197 5.212 -1.798 1.00 94.12 155 MET A C 1
ATOM 1257 O O . MET A 1 155 ? -6.445 5.061 -2.753 1.00 94.12 155 MET A O 1
ATOM 1261 N N . LYS A 1 156 ? -7.308 6.390 -1.170 1.00 95.25 156 LYS A N 1
ATOM 1262 C CA . LYS A 1 156 ? -6.561 7.589 -1.586 1.00 95.25 156 LYS A CA 1
ATOM 1263 C C . LYS A 1 156 ? -5.046 7.387 -1.540 1.00 95.25 156 LYS A C 1
ATOM 1265 O O . LYS A 1 156 ? -4.343 7.924 -2.388 1.00 95.25 156 LYS A O 1
ATOM 1270 N N . ARG A 1 157 ? -4.538 6.631 -0.560 1.00 94.69 157 ARG A N 1
ATOM 1271 C CA . ARG A 1 157 ? -3.117 6.263 -0.504 1.00 94.69 157 ARG A CA 1
ATOM 1272 C C . ARG A 1 157 ? -2.722 5.339 -1.651 1.00 94.69 157 ARG A C 1
ATOM 1274 O O . ARG A 1 157 ? -1.714 5.622 -2.276 1.00 94.69 157 ARG A O 1
ATOM 1281 N N . GLY A 1 158 ? -3.531 4.322 -1.954 1.00 96.12 158 GLY A N 1
ATOM 1282 C CA . GLY A 1 158 ? -3.291 3.430 -3.095 1.00 96.12 158 GLY A CA 1
ATOM 1283 C C . GLY A 1 158 ? -3.197 4.192 -4.419 1.00 96.12 158 GLY A C 1
ATOM 1284 O O . GLY A 1 158 ? -2.197 4.080 -5.112 1.00 96.12 158 GLY A O 1
ATOM 1285 N N . VAL A 1 159 ? -4.170 5.065 -4.702 1.00 96.88 159 VAL A N 1
ATOM 1286 C CA . VAL A 1 159 ? -4.169 5.896 -5.923 1.00 96.88 159 VAL A CA 1
ATOM 1287 C C . VAL A 1 159 ? -2.959 6.834 -5.979 1.00 96.88 159 VAL A C 1
ATOM 1289 O O . VAL A 1 159 ? -2.398 7.070 -7.044 1.00 96.88 159 VAL A O 1
ATOM 1292 N N . LYS A 1 160 ? -2.542 7.393 -4.835 1.00 97.06 160 LYS A N 1
ATOM 1293 C CA . LYS A 1 160 ? -1.352 8.250 -4.777 1.00 97.06 160 LYS A CA 1
ATOM 1294 C C . LYS A 1 160 ? -0.079 7.466 -5.106 1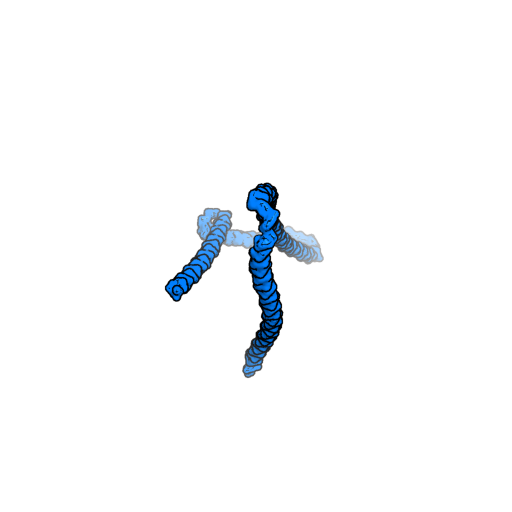.00 97.06 160 LYS A C 1
ATOM 1296 O O . LYS A 1 160 ? 0.770 8.009 -5.803 1.00 97.06 160 LYS A O 1
ATOM 1301 N N . GLU A 1 161 ? 0.050 6.248 -4.588 1.00 97.31 161 GLU A N 1
ATOM 1302 C CA . GLU A 1 161 ? 1.204 5.384 -4.850 1.00 97.31 161 GLU A CA 1
ATOM 1303 C C . GLU A 1 161 ? 1.273 5.009 -6.332 1.00 97.31 161 GLU A C 1
ATOM 1305 O O . GLU A 1 161 ? 2.285 5.249 -6.976 1.00 97.31 161 GLU A O 1
ATOM 1310 N N . GLU A 1 162 ? 0.153 4.566 -6.908 1.00 97.25 162 GLU A N 1
ATOM 1311 C CA . GLU A 1 162 ? 0.056 4.220 -8.331 1.00 97.25 162 GLU A CA 1
ATOM 1312 C C . GLU A 1 162 ? 0.409 5.411 -9.239 1.00 97.25 162 GLU A C 1
ATOM 1314 O O . GLU A 1 162 ? 1.151 5.275 -10.209 1.00 97.25 162 GLU A O 1
ATOM 1319 N N . ALA A 1 163 ? -0.054 6.618 -8.898 1.00 97.19 163 ALA A N 1
ATOM 1320 C CA . ALA A 1 163 ? 0.299 7.826 -9.642 1.00 97.19 163 ALA A CA 1
ATOM 1321 C C . ALA A 1 163 ? 1.796 8.177 -9.541 1.00 97.19 163 ALA A C 1
ATOM 1323 O O . ALA A 1 163 ? 2.366 8.716 -10.492 1.00 97.19 163 ALA A O 1
ATOM 1324 N N . ILE A 1 164 ? 2.433 7.901 -8.397 1.00 97.75 164 ILE A N 1
ATOM 1325 C CA . ILE A 1 164 ? 3.878 8.083 -8.209 1.00 97.75 164 ILE A CA 1
ATOM 1326 C C . ILE A 1 164 ? 4.645 7.071 -9.059 1.00 97.75 164 ILE A C 1
ATOM 1328 O O . ILE A 1 164 ? 5.525 7.479 -9.811 1.00 97.75 164 ILE A O 1
ATOM 1332 N N . GLU A 1 165 ? 4.271 5.794 -9.001 1.00 98.00 165 GLU A N 1
ATOM 1333 C CA . GLU A 1 165 ? 4.899 4.727 -9.787 1.00 98.00 165 GLU A CA 1
ATOM 1334 C C . GLU A 1 165 ? 4.792 4.995 -11.293 1.00 98.00 165 GLU A C 1
ATOM 1336 O O . GLU A 1 165 ? 5.785 4.899 -12.013 1.00 98.00 165 GLU A O 1
ATOM 1341 N N . LEU A 1 166 ? 3.616 5.409 -11.776 1.00 97.88 166 LEU A N 1
ATOM 1342 C CA . LEU A 1 166 ? 3.414 5.765 -13.183 1.00 97.88 166 LEU A CA 1
ATOM 1343 C C . LEU A 1 166 ? 4.260 6.971 -13.603 1.00 97.88 166 LEU A C 1
ATOM 1345 O O . LEU A 1 166 ? 4.855 6.965 -14.684 1.00 97.88 166 LEU A O 1
ATOM 1349 N N . ARG A 1 167 ? 4.346 8.008 -12.761 1.00 98.25 167 ARG A N 1
ATOM 1350 C CA . ARG A 1 167 ? 5.213 9.165 -13.026 1.00 98.25 167 ARG A CA 1
ATOM 1351 C C . ARG A 1 167 ? 6.678 8.740 -13.106 1.00 98.25 167 ARG A C 1
ATOM 1353 O O . ARG A 1 167 ? 7.372 9.137 -14.034 1.00 98.25 167 ARG A O 1
ATOM 1360 N N . ASP A 1 168 ? 7.145 7.947 -12.152 1.00 98.19 168 ASP A N 1
ATOM 1361 C CA . ASP A 1 168 ? 8.553 7.557 -12.090 1.00 98.19 168 ASP A CA 1
ATOM 1362 C C . ASP A 1 168 ? 8.913 6.622 -13.251 1.00 98.19 168 ASP A C 1
ATOM 1364 O O . ASP A 1 168 ? 9.944 6.813 -13.894 1.00 98.19 168 ASP A O 1
ATOM 1368 N N . SER A 1 169 ? 8.019 5.694 -13.604 1.00 98.19 169 SER A N 1
ATOM 1369 C CA . SER A 1 169 ? 8.174 4.825 -14.774 1.00 98.19 169 SER A CA 1
ATOM 1370 C C . SER A 1 169 ? 8.232 5.623 -16.079 1.00 98.19 169 SER A C 1
ATOM 1372 O O . SER A 1 169 ? 9.140 5.421 -16.886 1.00 98.19 169 SER A O 1
ATOM 1374 N N . THR A 1 170 ? 7.313 6.573 -16.280 1.00 97.75 170 THR A N 1
ATOM 1375 C CA . THR A 1 170 ? 7.318 7.425 -17.482 1.00 97.75 170 THR A CA 1
ATOM 1376 C C . THR A 1 170 ? 8.563 8.305 -17.544 1.00 97.75 170 THR A C 1
ATOM 1378 O O . THR A 1 170 ? 9.210 8.376 -18.589 1.00 97.75 170 THR A O 1
ATOM 1381 N N . GLN A 1 171 ? 8.973 8.906 -16.427 1.00 98.25 171 GLN A N 1
ATOM 1382 C CA . GLN A 1 171 ? 10.208 9.682 -16.355 1.00 98.25 171 GLN A CA 1
ATOM 1383 C C . GLN A 1 171 ? 11.439 8.825 -16.688 1.00 98.25 171 GLN A C 1
ATOM 1385 O O . GLN A 1 171 ? 12.298 9.265 -17.448 1.00 98.25 171 GLN A O 1
ATOM 1390 N N . GLU A 1 172 ? 11.517 7.596 -16.176 1.00 98.06 172 GLU A N 1
ATOM 1391 C CA . GLU A 1 172 ? 12.605 6.670 -16.496 1.00 98.06 172 GLU A CA 1
ATOM 1392 C C . GLU A 1 172 ? 12.638 6.329 -17.993 1.00 98.06 172 GLU A C 1
ATOM 1394 O O . GLU A 1 172 ? 13.713 6.327 -18.597 1.00 98.06 172 GLU A O 1
ATOM 1399 N N . THR A 1 173 ? 11.478 6.071 -18.608 1.00 97.88 173 THR A N 1
ATOM 1400 C CA . THR A 1 173 ? 11.405 5.790 -20.051 1.00 97.88 173 THR A CA 1
ATOM 1401 C C . THR A 1 173 ? 11.867 6.975 -20.897 1.00 97.88 173 THR A C 1
ATOM 1403 O O . THR A 1 173 ? 12.702 6.790 -21.779 1.00 97.88 173 THR A O 1
ATOM 1406 N N . LEU A 1 174 ? 11.432 8.194 -20.565 1.00 98.12 174 LEU A N 1
ATOM 1407 C CA . LEU A 1 174 ? 11.826 9.407 -21.284 1.00 98.12 174 LEU A CA 1
ATOM 1408 C C . LEU A 1 174 ? 13.330 9.674 -21.176 1.00 98.12 174 LEU A C 1
ATOM 1410 O O . LEU A 1 174 ? 13.972 9.988 -22.173 1.00 98.12 174 LEU A O 1
ATOM 1414 N N . VAL A 1 175 ? 13.915 9.498 -19.987 1.00 98.38 175 VAL A N 1
ATOM 1415 C CA . VAL A 1 175 ? 15.364 9.66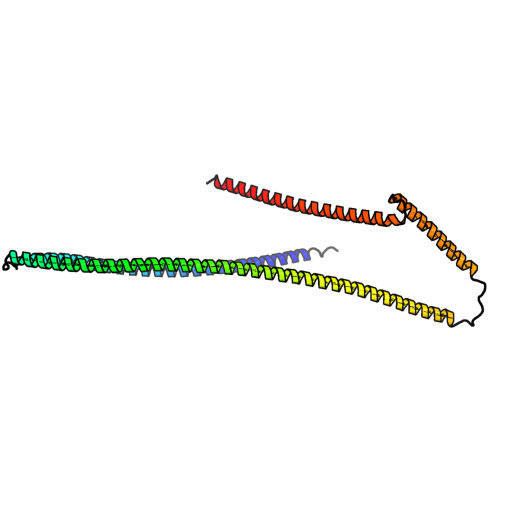4 -19.790 1.00 98.38 175 VAL A CA 1
ATOM 1416 C C . VAL A 1 175 ? 16.153 8.634 -20.603 1.00 98.38 175 VAL A C 1
ATOM 1418 O O . VAL A 1 175 ? 17.193 8.964 -21.174 1.00 98.38 175 VAL A O 1
ATOM 1421 N N . LYS A 1 176 ? 15.676 7.385 -20.692 1.00 98.12 176 LYS A N 1
ATOM 1422 C CA . LYS A 1 176 ? 16.316 6.355 -21.528 1.00 98.12 176 LYS A CA 1
ATOM 1423 C C . LYS A 1 176 ? 16.276 6.726 -23.009 1.00 98.12 176 LYS A C 1
ATOM 1425 O O . LYS A 1 176 ? 17.314 6.642 -23.663 1.00 98.12 176 LYS A O 1
ATOM 1430 N N . GLU A 1 177 ? 15.124 7.167 -23.509 1.00 98.00 177 GLU A N 1
ATOM 1431 C CA . GLU A 1 177 ? 14.968 7.613 -24.899 1.00 98.00 177 GLU A CA 1
ATOM 1432 C C . GLU A 1 177 ? 15.845 8.836 -25.208 1.00 98.00 177 GLU A C 1
ATOM 1434 O O . GLU A 1 177 ? 16.519 8.868 -26.236 1.00 98.00 177 GLU A O 1
ATOM 1439 N N . GLU A 1 178 ? 15.929 9.808 -24.293 1.00 97.88 178 GLU A N 1
ATOM 1440 C CA . GLU A 1 178 ? 16.810 10.973 -24.434 1.00 97.88 178 GLU A CA 1
ATOM 1441 C C . GLU A 1 178 ? 18.287 10.557 -24.535 1.00 97.88 178 GLU A C 1
ATOM 1443 O O . GLU A 1 178 ? 19.027 11.019 -25.410 1.00 97.88 178 GLU A O 1
ATOM 1448 N N . ILE A 1 179 ? 18.737 9.641 -23.673 1.00 98.06 179 ILE A N 1
ATOM 1449 C CA . ILE A 1 179 ? 20.106 9.111 -23.717 1.00 98.06 179 ILE A CA 1
ATOM 1450 C C . ILE A 1 179 ? 20.359 8.357 -25.030 1.00 98.06 179 ILE A C 1
ATOM 1452 O O . ILE A 1 179 ? 21.434 8.481 -25.623 1.00 98.06 179 ILE A O 1
ATOM 1456 N N . GLU A 1 180 ? 19.400 7.565 -25.501 1.00 98.12 180 GLU A N 1
ATOM 1457 C CA . GLU A 1 180 ? 19.540 6.816 -26.747 1.00 98.12 180 GLU A CA 1
ATOM 1458 C C . GLU A 1 180 ? 19.635 7.746 -27.961 1.00 98.12 180 GLU A C 1
ATOM 1460 O O . GLU A 1 180 ? 20.570 7.616 -28.760 1.00 98.12 180 GLU A O 1
ATOM 1465 N N . GLU A 1 181 ? 18.750 8.739 -28.064 1.00 97.62 181 GLU A N 1
ATOM 1466 C CA . GLU A 1 181 ? 18.743 9.670 -29.192 1.00 97.62 181 GLU A CA 1
ATOM 1467 C C . GLU A 1 181 ? 19.972 10.584 -29.174 1.00 97.62 181 GLU A C 1
ATOM 1469 O O . GLU A 1 181 ? 20.603 10.804 -30.211 1.00 97.62 181 GLU A O 1
ATOM 1474 N N . THR A 1 182 ? 20.403 11.049 -27.997 1.00 98.00 182 THR A N 1
ATOM 1475 C CA . THR A 1 182 ? 21.649 11.823 -27.878 1.00 98.00 182 THR A CA 1
ATOM 1476 C C . THR A 1 182 ? 22.871 10.997 -28.285 1.00 98.00 182 THR A C 1
ATOM 1478 O O . THR A 1 182 ? 23.756 11.505 -28.979 1.00 98.00 182 THR A O 1
ATOM 1481 N N . ASN A 1 183 ? 22.930 9.712 -27.927 1.00 98.06 183 ASN A N 1
ATOM 1482 C CA . ASN A 1 183 ? 23.997 8.814 -28.372 1.00 98.06 183 ASN A CA 1
ATOM 1483 C C . ASN A 1 183 ? 23.939 8.541 -29.881 1.00 98.06 183 ASN A C 1
ATOM 1485 O O . ASN A 1 183 ? 24.982 8.502 -30.539 1.00 98.06 183 ASN A O 1
ATOM 1489 N N . SER A 1 184 ? 22.740 8.370 -30.440 1.00 97.94 184 SER A N 1
ATOM 1490 C CA . SER A 1 184 ? 22.519 8.214 -31.880 1.00 97.94 184 SER A CA 1
ATOM 1491 C C . SER A 1 184 ? 22.983 9.454 -32.648 1.00 97.94 184 SER A C 1
ATOM 1493 O O . SER A 1 184 ? 23.763 9.339 -33.596 1.00 97.94 184 SER A O 1
ATOM 1495 N N . SER A 1 185 ? 22.616 10.649 -32.176 1.00 98.06 185 SER A N 1
ATOM 1496 C CA . SER A 1 185 ? 23.075 11.921 -32.739 1.00 98.06 185 SER A CA 1
ATOM 1497 C C . SER A 1 185 ? 24.596 12.035 -32.721 1.00 98.06 185 SER A C 1
ATOM 1499 O O . SER A 1 185 ? 25.193 12.264 -33.768 1.00 98.06 185 SER A O 1
ATOM 1501 N N . LYS A 1 186 ? 25.246 11.757 -31.581 1.00 98.38 186 LYS A N 1
ATOM 1502 C CA . LYS A 1 186 ? 26.716 11.791 -31.470 1.00 98.38 186 LYS A CA 1
ATOM 1503 C C . LYS A 1 186 ? 27.407 10.862 -32.470 1.00 98.38 186 LYS A C 1
ATOM 1505 O O . LYS A 1 186 ? 28.432 11.231 -33.038 1.00 98.38 186 LYS A O 1
ATOM 1510 N N . LYS A 1 187 ? 26.859 9.665 -32.711 1.00 98.12 187 LYS A N 1
ATOM 1511 C CA . LYS A 1 187 ? 27.389 8.733 -33.724 1.00 98.12 187 LYS A CA 1
ATOM 1512 C C . LYS A 1 187 ? 27.253 9.302 -35.136 1.00 98.12 187 LYS A C 1
ATOM 1514 O O . LYS A 1 187 ? 28.200 9.211 -35.913 1.00 98.12 187 LYS A O 1
ATOM 1519 N N . ARG A 1 188 ? 26.101 9.899 -35.466 1.00 97.81 188 ARG A N 1
ATOM 1520 C CA . ARG A 1 188 ? 25.885 10.567 -36.761 1.00 97.81 188 ARG A CA 1
ATOM 1521 C C . ARG A 1 188 ? 26.858 11.732 -36.949 1.00 97.81 188 ARG A C 1
ATOM 1523 O O . ARG A 1 188 ? 27.488 11.822 -37.999 1.00 97.81 188 ARG A O 1
ATOM 1530 N N . ASP A 1 189 ? 27.042 12.557 -35.923 1.00 98.06 189 ASP A N 1
ATOM 1531 C CA . ASP A 1 189 ? 27.959 13.699 -35.954 1.00 98.06 189 ASP A CA 1
ATOM 1532 C C . ASP A 1 189 ? 29.412 13.255 -36.142 1.00 98.06 189 ASP A C 1
ATOM 1534 O O . ASP A 1 189 ? 30.123 13.816 -36.975 1.00 98.06 189 ASP A O 1
ATOM 1538 N N . PHE A 1 190 ? 29.834 12.195 -35.445 1.00 98.31 190 PHE A N 1
ATOM 1539 C CA . PHE A 1 190 ? 31.158 11.598 -35.630 1.00 98.31 190 PHE A CA 1
ATOM 1540 C C . PHE A 1 190 ? 31.388 11.169 -37.085 1.00 98.31 190 PHE A C 1
ATOM 1542 O O . PHE A 1 190 ? 32.400 11.521 -37.687 1.00 98.31 190 PHE A O 1
ATOM 1549 N N . ILE A 1 191 ? 30.416 10.476 -37.685 1.00 98.06 191 ILE A N 1
ATOM 1550 C CA . ILE A 1 191 ? 30.484 10.048 -39.088 1.00 98.06 191 ILE A CA 1
ATOM 1551 C C . ILE A 1 191 ? 30.572 11.257 -40.032 1.00 98.06 191 ILE A C 1
ATOM 1553 O O . ILE A 1 191 ? 31.369 11.257 -40.970 1.00 98.06 191 ILE A O 1
ATOM 1557 N N . ILE A 1 192 ? 29.784 12.308 -39.792 1.00 98.00 192 ILE A N 1
ATOM 1558 C CA . ILE A 1 192 ? 29.819 13.532 -40.603 1.00 98.00 192 ILE A CA 1
ATOM 1559 C C . ILE A 1 192 ? 31.193 14.207 -40.517 1.00 98.00 192 ILE A C 1
ATOM 1561 O O . ILE A 1 192 ? 31.718 14.640 -41.545 1.00 98.00 192 ILE A O 1
ATOM 1565 N N . ILE A 1 193 ? 31.776 14.298 -39.320 1.00 98.31 193 ILE A N 1
ATOM 1566 C CA . ILE A 1 193 ? 33.112 14.871 -39.109 1.00 98.31 193 ILE A CA 1
ATOM 1567 C C . ILE A 1 193 ? 34.164 14.064 -39.879 1.00 98.31 193 ILE A C 1
ATOM 1569 O O . ILE A 1 193 ? 34.939 14.652 -40.633 1.00 98.31 193 ILE A O 1
ATOM 1573 N N . GLU A 1 194 ? 34.133 12.735 -39.779 1.00 98.19 194 GLU A N 1
ATOM 1574 C CA . GLU A 1 194 ? 35.028 11.837 -40.521 1.00 98.19 194 GLU A CA 1
ATOM 1575 C C . GLU A 1 194 ? 34.934 12.046 -42.041 1.00 98.19 194 GLU A C 1
ATOM 1577 O O . GLU A 1 194 ? 35.948 12.190 -42.728 1.00 98.19 194 GLU A O 1
ATOM 1582 N N . TYR A 1 195 ? 33.719 12.120 -42.595 1.00 98.19 195 TYR A N 1
ATOM 1583 C CA . TYR A 1 195 ? 33.544 12.373 -44.028 1.00 98.19 195 TYR A CA 1
ATOM 1584 C C . TYR A 1 195 ? 34.023 13.767 -44.441 1.00 98.19 195 TYR A C 1
ATOM 1586 O O . TYR A 1 195 ? 34.666 13.902 -45.484 1.00 98.19 195 TYR A O 1
ATOM 1594 N N . ARG A 1 196 ? 33.757 14.801 -43.632 1.00 97.88 196 ARG A N 1
ATOM 1595 C CA . ARG A 1 196 ? 34.262 16.161 -43.883 1.00 97.88 196 ARG A CA 1
ATOM 1596 C C . ARG A 1 196 ? 35.789 16.188 -43.914 1.00 97.88 196 ARG A C 1
ATOM 1598 O O . ARG A 1 196 ? 36.356 16.825 -44.802 1.00 97.88 196 ARG A O 1
ATOM 1605 N N . GLN A 1 197 ? 36.438 15.461 -43.005 1.00 98.00 197 GLN A N 1
ATOM 1606 C CA . GLN A 1 197 ? 37.891 15.342 -42.955 1.00 98.00 197 GLN A CA 1
ATOM 1607 C C . GLN A 1 197 ? 38.444 14.670 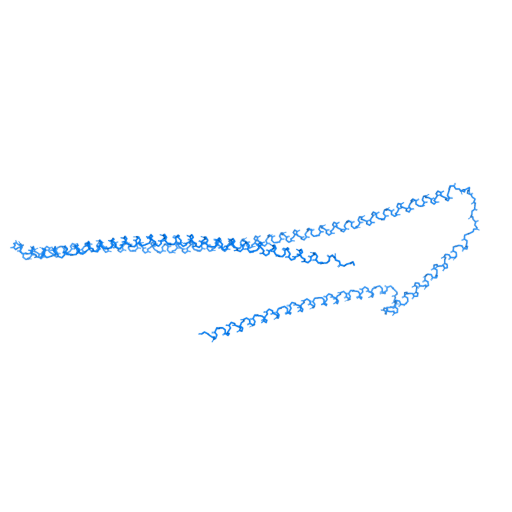-44.219 1.00 98.00 197 GLN A C 1
ATOM 1609 O O . GLN A 1 197 ? 39.288 15.255 -44.894 1.00 98.00 197 GLN A O 1
ATOM 1614 N N . ARG A 1 198 ? 37.899 13.513 -44.620 1.00 97.75 198 ARG A N 1
ATOM 1615 C CA . ARG A 1 198 ? 38.325 12.809 -45.847 1.00 97.75 198 ARG A CA 1
ATOM 1616 C C . ARG A 1 198 ? 38.153 13.653 -47.108 1.00 97.75 198 ARG A C 1
ATOM 1618 O O . ARG A 1 198 ? 39.004 13.627 -47.995 1.00 97.75 198 ARG A O 1
ATOM 1625 N N . VAL A 1 199 ? 37.055 14.407 -47.205 1.00 97.94 199 VAL A N 1
ATOM 1626 C CA . VAL A 1 199 ? 36.824 15.335 -48.324 1.00 97.94 199 VAL A CA 1
ATOM 1627 C C . VAL A 1 199 ? 37.871 16.450 -48.327 1.00 97.94 199 VAL A C 1
ATOM 1629 O O . VAL A 1 199 ? 38.411 16.766 -49.387 1.00 97.94 199 VAL A O 1
ATOM 1632 N N . SER A 1 200 ? 38.190 17.018 -47.161 1.00 97.00 200 SER A N 1
ATOM 1633 C CA . SER A 1 200 ? 39.226 18.048 -47.015 1.00 97.00 200 SER A CA 1
ATOM 1634 C C . SER A 1 200 ? 40.610 17.530 -47.427 1.00 97.00 200 SER A C 1
ATOM 1636 O O . SER A 1 200 ? 41.282 18.142 -48.256 1.00 97.00 200 SER A O 1
ATOM 1638 N N . GLU A 1 201 ? 41.004 16.355 -46.933 1.00 96.69 201 GLU A N 1
ATOM 1639 C CA . GLU A 1 201 ? 42.264 15.690 -47.290 1.00 96.69 201 GLU A CA 1
ATOM 1640 C C . GLU A 1 201 ? 42.354 15.414 -48.790 1.00 96.69 201 GLU A C 1
ATOM 1642 O O . GLU A 1 201 ? 43.360 15.731 -49.429 1.00 96.69 201 GLU A O 1
ATOM 1647 N N . ARG A 1 202 ? 41.277 14.885 -49.388 1.00 97.06 202 ARG A N 1
ATOM 1648 C CA . ARG A 1 202 ? 41.241 14.619 -50.827 1.00 97.06 202 ARG A CA 1
ATOM 1649 C C . ARG A 1 202 ? 41.344 15.902 -51.644 1.00 97.06 202 ARG A C 1
ATOM 1651 O O . ARG A 1 202 ? 42.011 15.893 -52.675 1.00 97.06 202 ARG A O 1
ATOM 1658 N N . LYS A 1 203 ? 40.719 16.990 -51.185 1.00 96.94 203 LYS A N 1
ATOM 1659 C CA . LYS A 1 203 ? 40.813 18.309 -51.818 1.00 96.94 203 LYS A CA 1
ATOM 1660 C C . LYS A 1 203 ? 42.248 18.846 -51.782 1.00 96.94 203 LYS A C 1
ATOM 1662 O O . LYS A 1 203 ? 42.729 19.287 -52.819 1.00 96.94 203 LYS A O 1
ATOM 1667 N N . MET A 1 204 ? 42.941 18.748 -50.644 1.00 95.06 204 MET A N 1
ATOM 1668 C CA . MET A 1 204 ? 44.349 19.163 -50.532 1.00 95.06 204 MET A CA 1
ATOM 1669 C C . MET A 1 204 ? 45.275 18.327 -51.423 1.00 95.06 204 MET A C 1
ATOM 1671 O O . MET A 1 204 ? 46.157 18.873 -52.079 1.00 95.06 204 MET A O 1
ATOM 1675 N N . GLU A 1 205 ? 45.071 17.009 -51.489 1.00 94.94 205 GLU A N 1
ATOM 1676 C CA . GLU A 1 205 ? 45.874 16.142 -52.359 1.00 94.94 205 GLU A CA 1
ATOM 1677 C C . GLU A 1 205 ? 45.622 16.432 -53.844 1.00 94.94 205 GLU A C 1
ATOM 1679 O O . GLU A 1 205 ? 46.567 16.467 -54.630 1.00 94.94 205 GLU A O 1
ATOM 1684 N N . LEU A 1 206 ? 44.369 16.686 -54.238 1.00 91.69 206 LEU A N 1
ATOM 1685 C CA . LEU A 1 206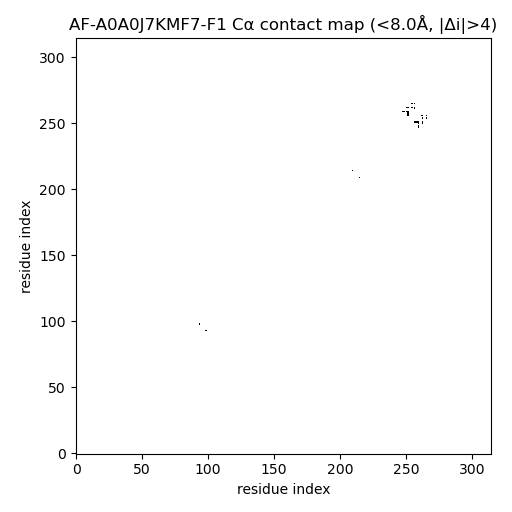 ? 44.047 17.119 -55.600 1.00 91.69 206 LEU A CA 1
ATOM 1686 C C . LEU A 1 206 ? 44.709 18.457 -55.929 1.00 91.69 206 LEU A C 1
ATOM 1688 O O . LEU A 1 206 ? 45.340 18.557 -56.972 1.00 91.69 206 LEU A O 1
ATOM 1692 N N . GLU A 1 207 ? 44.657 19.437 -55.029 1.00 92.38 207 GLU A N 1
ATOM 1693 C CA . GLU A 1 207 ? 45.338 20.722 -55.212 1.00 92.38 207 GLU A CA 1
ATOM 1694 C C . GLU A 1 207 ? 46.863 20.544 -55.333 1.00 92.38 207 GLU A C 1
ATOM 1696 O O . GLU A 1 207 ? 47.508 21.167 -56.176 1.00 92.38 207 GLU A O 1
ATOM 1701 N N . ARG A 1 208 ? 47.465 19.647 -54.541 1.00 92.75 208 ARG A N 1
ATOM 1702 C CA . ARG A 1 208 ? 48.892 19.300 -54.640 1.00 92.75 208 ARG A CA 1
ATOM 1703 C C . ARG A 1 208 ? 49.229 18.672 -55.994 1.00 92.75 208 ARG A C 1
ATOM 1705 O O . ARG A 1 208 ? 50.239 19.036 -56.600 1.00 92.75 208 ARG A O 1
ATOM 1712 N N . LEU A 1 209 ? 48.407 17.735 -56.467 1.00 90.38 209 LEU A N 1
ATOM 1713 C CA . LEU A 1 209 ? 48.561 17.099 -57.777 1.00 90.38 209 LEU A CA 1
ATOM 1714 C C . LEU A 1 209 ? 48.364 18.103 -58.914 1.00 90.38 209 LEU A C 1
ATOM 1716 O O . LEU A 1 209 ? 49.152 18.096 -59.853 1.00 90.38 209 LEU A O 1
ATOM 1720 N N . GLU A 1 210 ? 47.376 18.992 -58.819 1.00 86.56 210 GLU A N 1
ATOM 1721 C CA . GLU A 1 210 ? 47.170 20.087 -59.767 1.00 86.56 210 GLU A CA 1
ATOM 1722 C C . GLU A 1 210 ? 48.395 20.995 -59.812 1.00 86.56 210 GLU A C 1
ATOM 1724 O O . GLU A 1 210 ? 48.912 21.271 -60.891 1.00 86.56 210 GLU A O 1
ATOM 1729 N N . ARG A 1 211 ? 48.944 21.390 -58.658 1.00 86.94 211 ARG A N 1
ATOM 1730 C CA . ARG A 1 211 ? 50.195 22.153 -58.630 1.00 86.94 211 ARG A CA 1
ATOM 1731 C C . ARG A 1 211 ? 51.333 21.372 -59.291 1.00 86.94 211 ARG A C 1
ATOM 1733 O O . ARG A 1 211 ? 52.035 21.924 -60.122 1.00 86.94 211 ARG A O 1
ATOM 1740 N N . MET A 1 212 ? 51.482 20.079 -59.018 1.00 82.88 212 MET A N 1
ATOM 1741 C CA . MET A 1 212 ? 52.547 19.251 -59.603 1.00 82.88 212 MET A CA 1
ATOM 1742 C C . MET A 1 212 ? 52.405 19.033 -61.122 1.00 82.88 212 MET A C 1
ATOM 1744 O O . MET A 1 212 ? 53.409 18.991 -61.825 1.00 82.88 212 MET A O 1
ATOM 1748 N N . ILE A 1 213 ? 51.180 18.889 -61.632 1.00 79.50 213 ILE A N 1
ATOM 1749 C CA . ILE A 1 213 ? 50.894 18.642 -63.056 1.00 79.50 213 ILE A CA 1
ATOM 1750 C C . ILE A 1 213 ? 50.902 19.952 -63.852 1.00 79.50 213 ILE A C 1
ATOM 1752 O O . ILE A 1 213 ? 51.395 19.980 -64.979 1.00 79.50 213 ILE A O 1
ATOM 1756 N N . PHE A 1 214 ? 50.376 21.034 -63.273 1.00 71.12 214 PHE A N 1
ATOM 1757 C CA . PHE A 1 214 ? 50.182 22.311 -63.960 1.00 71.12 214 PHE A CA 1
ATOM 1758 C C . PHE A 1 214 ? 51.263 23.366 -63.659 1.00 71.12 214 PHE A C 1
ATOM 1760 O O . PHE A 1 214 ? 51.273 24.390 -64.334 1.00 71.12 214 PHE A O 1
ATOM 1767 N N . HIS A 1 215 ? 52.198 23.158 -62.713 1.00 60.34 215 HIS A N 1
ATOM 1768 C CA . HIS A 1 215 ? 53.314 24.106 -62.483 1.00 60.34 215 HIS A CA 1
ATOM 1769 C C . HIS A 1 215 ? 54.544 23.880 -63.370 1.00 60.34 215 HIS A C 1
ATOM 1771 O O . HIS A 1 215 ? 55.436 24.723 -63.383 1.00 60.34 215 HIS A O 1
ATOM 1777 N N . THR A 1 216 ? 54.607 22.809 -64.158 1.00 53.66 216 THR A N 1
ATOM 1778 C CA . THR A 1 216 ? 55.692 22.616 -65.130 1.00 53.66 216 THR A CA 1
ATOM 1779 C C . THR A 1 216 ? 55.195 21.881 -66.365 1.00 53.66 216 THR A C 1
ATOM 1781 O O . THR A 1 216 ? 55.463 20.698 -66.546 1.00 53.66 216 THR A O 1
ATOM 1784 N N . ARG A 1 217 ? 54.493 22.591 -67.255 1.00 50.19 217 ARG A N 1
ATOM 1785 C CA . ARG A 1 217 ? 54.480 22.277 -68.693 1.00 50.19 217 ARG A CA 1
ATOM 1786 C C . ARG A 1 217 ? 53.892 23.437 -69.502 1.00 50.19 217 ARG A C 1
ATOM 1788 O O . ARG A 1 217 ? 52.729 23.782 -69.296 1.00 50.19 217 ARG A O 1
ATOM 1795 N N . PRO A 1 218 ? 54.654 24.012 -70.451 1.00 51.91 218 PRO A N 1
ATOM 1796 C CA . PRO A 1 218 ? 54.061 24.629 -71.627 1.00 51.91 218 PRO A CA 1
ATOM 1797 C C . PRO A 1 218 ? 53.108 23.611 -72.259 1.00 51.91 218 PRO A C 1
ATOM 1799 O O . PRO A 1 218 ? 53.416 22.420 -72.332 1.00 51.91 218 PRO A O 1
ATOM 1802 N N . ARG A 1 219 ? 51.918 24.080 -72.623 1.00 55.25 219 ARG A N 1
ATOM 1803 C CA . ARG A 1 219 ? 50.858 23.285 -73.236 1.00 55.25 219 ARG A CA 1
ATOM 1804 C C . ARG A 1 219 ? 51.332 22.819 -74.619 1.00 55.25 219 ARG A C 1
ATOM 1806 O O . ARG A 1 219 ? 51.131 23.538 -75.587 1.00 55.25 219 ARG A O 1
ATOM 1813 N N . ASP A 1 220 ? 51.949 21.642 -74.674 1.00 42.94 220 ASP A N 1
ATOM 1814 C CA . ASP A 1 220 ? 52.175 20.894 -75.911 1.00 42.94 220 ASP A CA 1
ATOM 1815 C C . ASP A 1 220 ? 51.071 19.852 -76.102 1.00 42.94 220 ASP A C 1
ATOM 1817 O O . ASP A 1 220 ? 50.684 19.134 -75.171 1.00 42.94 220 ASP A O 1
ATOM 1821 N N . ASP A 1 221 ? 50.569 19.818 -77.334 1.00 49.78 221 ASP A N 1
ATOM 1822 C CA . ASP A 1 221 ? 49.539 18.927 -77.848 1.00 49.78 221 ASP A CA 1
ATOM 1823 C C . ASP A 1 221 ? 49.805 17.456 -77.502 1.00 49.78 221 ASP A C 1
ATOM 1825 O O . ASP A 1 221 ? 50.858 16.893 -77.800 1.00 49.78 221 ASP A O 1
ATOM 1829 N N . PHE A 1 222 ? 48.798 16.803 -76.920 1.00 43.66 222 PHE A N 1
ATOM 1830 C CA . PHE A 1 222 ? 48.758 15.349 -76.738 1.00 43.66 222 PHE A CA 1
ATOM 1831 C C . PHE A 1 222 ? 47.446 14.766 -77.278 1.00 43.66 222 PHE A C 1
ATOM 1833 O O . PHE A 1 222 ? 46.755 13.983 -76.631 1.00 43.66 222 PHE A O 1
ATOM 1840 N N . GLU A 1 223 ? 47.113 15.114 -78.515 1.00 48.00 223 GLU A N 1
ATOM 1841 C CA . GLU A 1 223 ? 46.345 14.223 -79.384 1.00 48.00 223 GLU A CA 1
ATOM 1842 C C . GLU A 1 223 ? 47.306 13.101 -79.835 1.00 48.00 223 GLU A C 1
ATOM 1844 O O . GLU A 1 223 ? 48.379 13.397 -80.344 1.00 48.00 223 GLU A O 1
ATOM 1849 N N . THR A 1 224 ? 46.940 11.821 -79.645 1.00 53.06 224 THR A N 1
ATOM 1850 C CA . THR A 1 224 ? 47.619 10.573 -80.116 1.00 53.06 224 THR A CA 1
ATOM 1851 C C . THR A 1 224 ? 48.528 9.733 -79.189 1.00 53.06 224 THR A C 1
ATOM 1853 O O . THR A 1 224 ? 49.467 9.089 -79.655 1.00 53.06 224 THR A O 1
ATOM 1856 N N . ARG A 1 225 ? 48.187 9.531 -77.899 1.00 49.00 225 ARG A N 1
ATOM 1857 C CA . ARG A 1 225 ? 48.751 8.369 -77.145 1.00 49.00 225 ARG A CA 1
ATOM 1858 C C . ARG A 1 225 ? 47.843 7.673 -76.116 1.00 49.00 225 ARG A C 1
ATOM 1860 O O . ARG A 1 225 ? 48.336 7.050 -75.183 1.00 49.00 225 ARG A O 1
ATOM 1867 N N . GLY A 1 226 ? 46.519 7.763 -76.265 1.00 49.84 226 GLY A N 1
ATOM 1868 C CA . GLY A 1 226 ? 45.557 7.255 -75.268 1.00 49.84 226 GLY A CA 1
ATOM 1869 C C . GLY A 1 226 ? 45.014 5.834 -75.478 1.00 49.84 226 GLY A C 1
ATOM 1870 O O . GLY A 1 226 ? 44.409 5.287 -74.562 1.00 49.84 226 GLY A O 1
ATOM 1871 N N . LYS A 1 227 ? 45.205 5.210 -76.648 1.00 51.09 227 LYS A N 1
ATOM 1872 C CA . LYS A 1 227 ? 44.447 3.991 -77.001 1.00 51.09 227 LYS A CA 1
ATOM 1873 C C . LYS A 1 227 ? 44.880 2.735 -76.223 1.00 51.09 227 LYS A C 1
ATOM 1875 O O . LYS A 1 227 ? 44.027 1.981 -75.783 1.00 51.09 227 LYS A O 1
ATOM 1880 N N . THR A 1 228 ? 46.168 2.557 -75.926 1.00 54.69 228 THR A N 1
ATOM 1881 C CA . THR A 1 228 ? 46.668 1.329 -75.268 1.00 54.69 228 THR A CA 1
ATOM 1882 C C . THR A 1 228 ? 46.364 1.256 -73.761 1.00 54.69 228 THR A C 1
ATOM 1884 O O . THR A 1 228 ? 46.197 0.169 -73.220 1.00 54.69 228 THR A O 1
ATOM 1887 N N . ARG A 1 229 ? 46.263 2.398 -73.062 1.00 54.75 229 ARG A N 1
ATOM 1888 C CA . ARG A 1 229 ? 46.015 2.435 -71.604 1.00 54.75 229 ARG A CA 1
ATOM 1889 C C . ARG A 1 229 ? 44.535 2.270 -71.246 1.00 54.75 229 ARG A C 1
ATOM 1891 O O . ARG A 1 229 ? 44.232 1.700 -70.205 1.00 54.75 229 ARG A O 1
ATOM 1898 N N . VAL A 1 230 ? 43.630 2.751 -72.100 1.00 58.34 230 VAL A N 1
ATOM 1899 C CA . VAL A 1 230 ? 42.178 2.589 -71.912 1.00 58.34 230 VAL A CA 1
ATOM 1900 C C . VAL A 1 230 ? 41.766 1.135 -72.155 1.00 58.34 230 VAL A C 1
ATOM 1902 O O . VAL A 1 230 ? 41.017 0.587 -71.358 1.00 58.34 230 VAL A O 1
ATOM 1905 N N . GLN A 1 231 ? 42.353 0.468 -73.155 1.00 61.28 231 GLN A N 1
ATOM 1906 C CA . GLN A 1 231 ? 42.098 -0.953 -73.421 1.00 61.28 231 GLN A CA 1
ATOM 1907 C C . GLN A 1 231 ? 42.588 -1.883 -72.303 1.00 61.28 231 GLN A C 1
ATOM 1909 O O . GLN A 1 231 ? 41.842 -2.756 -71.878 1.00 61.28 231 GLN A O 1
ATOM 1914 N N . ALA A 1 232 ? 43.775 -1.640 -71.735 1.00 62.97 232 ALA A N 1
ATOM 1915 C CA . ALA A 1 232 ? 44.244 -2.413 -70.580 1.00 62.97 232 ALA A CA 1
ATOM 1916 C C . ALA A 1 232 ? 43.329 -2.249 -69.348 1.00 62.97 232 ALA A C 1
ATOM 1918 O O . ALA A 1 232 ? 43.138 -3.189 -68.584 1.00 62.97 232 ALA A O 1
ATOM 1919 N N . GLN A 1 233 ? 42.740 -1.063 -69.161 1.00 66.88 233 GLN A N 1
ATOM 1920 C CA . GLN A 1 233 ? 41.781 -0.810 -68.086 1.00 66.88 233 GLN A CA 1
ATOM 1921 C C . GLN A 1 233 ? 40.434 -1.504 -68.351 1.00 66.88 233 GLN A C 1
ATOM 1923 O O . GLN A 1 233 ? 39.836 -2.042 -67.423 1.00 66.88 233 GLN A O 1
ATOM 1928 N N . GLU A 1 234 ? 39.962 -1.510 -69.600 1.00 71.75 234 GLU A N 1
ATOM 1929 C CA . GLU A 1 234 ? 38.740 -2.212 -70.008 1.00 71.75 234 GLU A CA 1
ATOM 1930 C C . GLU A 1 234 ? 38.858 -3.728 -69.837 1.00 71.75 234 GLU A C 1
ATOM 1932 O O . GLU A 1 234 ? 37.900 -4.360 -69.396 1.00 71.75 234 GLU A O 1
ATOM 1937 N N . ASP A 1 235 ? 40.019 -4.312 -70.133 1.00 75.31 235 ASP A N 1
ATOM 1938 C CA . ASP A 1 235 ? 40.236 -5.754 -69.995 1.00 75.31 235 ASP A CA 1
ATOM 1939 C C . ASP A 1 235 ? 40.293 -6.188 -68.520 1.00 75.31 235 ASP A C 1
ATOM 1941 O O . ASP A 1 235 ? 39.680 -7.189 -68.157 1.00 75.31 235 ASP A O 1
ATOM 1945 N N . ILE A 1 236 ? 40.887 -5.377 -67.634 1.00 79.44 236 ILE A N 1
ATOM 1946 C CA . ILE A 1 236 ? 40.845 -5.616 -66.176 1.00 79.44 236 ILE A CA 1
ATOM 1947 C C . ILE A 1 236 ? 39.403 -5.569 -65.649 1.00 79.44 236 ILE A C 1
ATOM 1949 O O . ILE A 1 236 ? 39.010 -6.396 -64.827 1.00 79.44 236 ILE A O 1
ATOM 1953 N N . ILE A 1 237 ? 38.594 -4.618 -66.128 1.00 84.00 237 ILE A N 1
ATOM 1954 C CA . ILE A 1 237 ? 37.186 -4.501 -65.724 1.00 84.00 237 ILE A CA 1
ATOM 1955 C C . ILE A 1 237 ? 36.380 -5.707 -66.221 1.00 84.00 237 ILE A C 1
ATOM 1957 O O . ILE A 1 237 ? 35.536 -6.219 -65.486 1.00 84.00 237 ILE A O 1
ATOM 1961 N N . LYS A 1 238 ? 36.638 -6.189 -67.442 1.00 86.56 238 LYS A N 1
ATOM 1962 C CA . LYS A 1 238 ? 35.975 -7.384 -67.987 1.00 86.56 238 LYS A CA 1
ATOM 1963 C C . LYS A 1 238 ? 36.325 -8.644 -67.200 1.00 86.56 238 LYS A C 1
ATOM 1965 O O . LYS A 1 238 ? 35.415 -9.408 -66.887 1.00 86.56 238 LYS A O 1
ATOM 1970 N N . ASP A 1 239 ? 37.592 -8.832 -66.840 1.00 87.25 239 ASP A N 1
ATOM 1971 C CA . ASP A 1 239 ? 38.026 -9.969 -66.020 1.00 87.25 239 ASP A CA 1
ATOM 1972 C C . ASP A 1 239 ? 37.391 -9.932 -64.622 1.00 87.25 239 ASP A C 1
ATOM 1974 O O . ASP A 1 239 ? 36.928 -10.954 -64.107 1.00 87.25 239 ASP A O 1
ATOM 1978 N N . GLU A 1 240 ? 37.294 -8.747 -64.015 1.00 89.62 240 GLU A N 1
ATOM 1979 C CA . GLU A 1 240 ? 36.626 -8.575 -62.724 1.00 89.62 240 GLU A CA 1
ATOM 1980 C C . GLU A 1 240 ? 35.116 -8.854 -62.817 1.00 89.62 240 GLU A C 1
ATOM 1982 O O . GLU A 1 240 ? 34.568 -9.554 -61.962 1.00 89.62 240 GLU A O 1
ATOM 1987 N N . LEU A 1 241 ? 34.448 -8.385 -63.877 1.00 89.12 241 LEU A N 1
ATOM 1988 C CA . LEU A 1 241 ? 33.035 -8.680 -64.129 1.00 89.12 241 LEU A CA 1
ATOM 1989 C C . LEU A 1 241 ? 32.794 -10.180 -64.326 1.00 89.12 241 LEU A C 1
ATOM 1991 O O . LEU A 1 241 ? 31.886 -10.728 -63.703 1.00 89.12 241 LEU A O 1
ATOM 1995 N N . ALA A 1 242 ? 33.632 -10.858 -65.114 1.00 90.75 242 ALA A N 1
ATOM 1996 C CA . ALA A 1 242 ? 33.538 -12.302 -65.320 1.00 90.75 242 ALA A CA 1
ATOM 1997 C C . ALA A 1 242 ? 33.692 -13.075 -63.999 1.00 90.75 242 ALA A C 1
ATOM 1999 O O . ALA A 1 242 ? 32.927 -14.002 -63.718 1.00 90.75 242 ALA A O 1
ATOM 2000 N N . ARG A 1 243 ? 34.631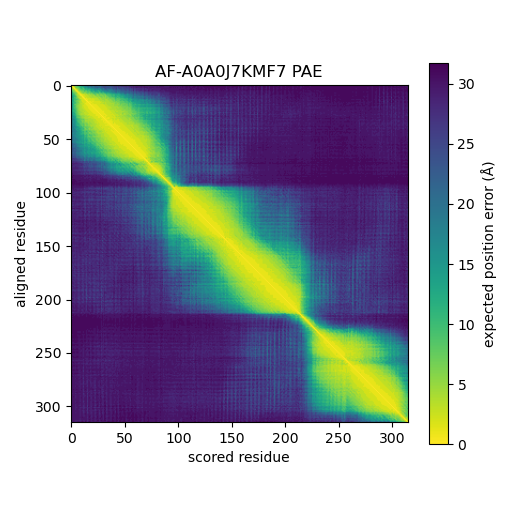 -12.651 -63.144 1.00 93.62 243 ARG A N 1
ATOM 2001 C CA . ARG A 1 243 ? 34.822 -13.229 -61.809 1.00 93.62 243 ARG A CA 1
ATOM 2002 C C . ARG A 1 243 ? 33.595 -13.026 -60.919 1.00 93.62 243 ARG A C 1
ATOM 2004 O O . ARG A 1 243 ? 33.168 -13.964 -60.245 1.00 93.62 243 ARG A O 1
ATOM 2011 N N . LEU A 1 244 ? 33.026 -11.819 -60.893 1.00 90.19 244 LEU A N 1
ATOM 2012 C CA . LEU A 1 244 ? 31.825 -11.528 -60.105 1.00 90.19 244 LEU A CA 1
ATOM 2013 C C . LEU A 1 244 ? 30.635 -12.372 -60.578 1.00 90.19 244 LEU A C 1
ATOM 2015 O O . LEU A 1 244 ? 29.964 -12.982 -59.743 1.00 90.19 244 LEU A O 1
ATOM 2019 N N . GLU A 1 245 ? 30.421 -12.473 -61.888 1.00 90.38 245 GLU A N 1
ATOM 2020 C CA . GLU A 1 245 ? 29.370 -13.298 -62.493 1.00 90.38 245 GLU A CA 1
ATOM 2021 C C . GLU A 1 245 ? 29.487 -14.765 -62.038 1.00 90.38 245 GLU A C 1
ATOM 2023 O O . GLU A 1 245 ? 28.511 -15.365 -61.580 1.00 90.38 245 GLU A O 1
ATOM 2028 N N . GLU A 1 246 ? 30.703 -15.328 -62.051 1.00 92.31 246 GLU A N 1
ATOM 2029 C CA . GLU A 1 246 ? 30.964 -16.688 -61.569 1.00 92.31 246 GLU A CA 1
ATOM 2030 C C . GLU A 1 246 ? 30.635 -16.843 -60.072 1.00 92.31 246 GLU A C 1
ATOM 2032 O O . GLU A 1 246 ? 30.017 -17.830 -59.657 1.00 92.31 246 GLU A O 1
ATOM 2037 N N . THR A 1 247 ? 31.002 -15.865 -59.234 1.00 92.88 247 THR A N 1
ATOM 2038 C CA . THR A 1 247 ? 30.670 -15.917 -57.798 1.00 92.88 247 THR A CA 1
ATOM 2039 C C . THR A 1 247 ? 29.169 -15.821 -57.536 1.00 92.88 247 THR A C 1
ATOM 2041 O O . THR A 1 247 ? 28.651 -16.553 -56.688 1.00 92.88 247 THR A O 1
ATOM 2044 N N . PHE A 1 248 ? 28.446 -14.993 -58.293 1.00 90.00 248 PHE A N 1
ATOM 2045 C CA . PHE A 1 248 ? 26.994 -14.887 -58.180 1.00 90.00 248 PHE A CA 1
ATOM 2046 C C . PHE A 1 248 ? 26.299 -16.152 -58.681 1.00 90.00 248 PHE A C 1
ATOM 2048 O O . PHE A 1 248 ? 25.336 -16.597 -58.057 1.00 90.00 248 PHE A O 1
ATOM 2055 N N . ALA A 1 249 ? 26.824 -16.804 -59.721 1.00 90.00 249 ALA A N 1
ATOM 2056 C CA . ALA A 1 249 ? 26.333 -18.102 -60.169 1.00 90.00 249 ALA A CA 1
ATOM 2057 C C . ALA A 1 249 ? 26.494 -19.181 -59.081 1.00 90.00 249 ALA A C 1
ATOM 2059 O O . ALA A 1 249 ? 25.550 -19.931 -58.818 1.00 90.00 249 ALA A O 1
ATOM 2060 N N . LYS A 1 250 ? 27.643 -19.222 -58.389 1.00 93.69 250 LYS A N 1
ATOM 2061 C CA . LYS A 1 250 ? 27.868 -20.127 -57.244 1.00 93.69 250 LYS A CA 1
ATOM 2062 C C . LYS A 1 250 ? 26.890 -19.852 -56.102 1.00 93.69 250 LYS A C 1
ATOM 2064 O O . LYS A 1 250 ? 26.283 -20.788 -55.583 1.00 93.69 250 LYS A O 1
ATOM 2069 N N . LEU A 1 251 ? 26.696 -18.584 -55.738 1.00 90.12 251 LEU A N 1
ATOM 2070 C CA . LEU A 1 251 ? 25.755 -18.184 -54.687 1.00 90.12 251 LEU A CA 1
ATOM 2071 C C . LEU A 1 251 ? 24.306 -18.521 -55.047 1.00 90.12 251 LEU A C 1
ATOM 2073 O O . LEU A 1 251 ? 23.563 -19.024 -54.205 1.00 90.12 251 LEU A O 1
ATOM 2077 N N . ARG A 1 252 ? 23.911 -18.302 -56.300 1.00 92.25 252 ARG A N 1
ATOM 2078 C CA . ARG A 1 252 ? 22.587 -18.643 -56.824 1.00 92.25 252 ARG A CA 1
ATOM 2079 C C . ARG A 1 252 ? 22.313 -20.144 -56.731 1.00 92.25 252 ARG A C 1
ATOM 2081 O O . ARG A 1 252 ? 21.287 -20.547 -56.189 1.00 92.25 252 ARG A O 1
ATOM 2088 N N . ASN A 1 253 ? 23.273 -20.962 -57.161 1.00 90.44 253 ASN A N 1
ATOM 2089 C CA . ASN A 1 253 ? 23.174 -22.420 -57.076 1.00 90.44 253 ASN A CA 1
ATOM 2090 C C . ASN A 1 253 ? 23.109 -22.903 -55.617 1.00 90.44 253 ASN A C 1
ATOM 2092 O O . ASN A 1 253 ? 22.292 -23.759 -55.293 1.00 90.44 253 ASN A O 1
ATOM 2096 N N . ALA A 1 254 ? 23.920 -22.328 -54.723 1.00 90.31 254 ALA A N 1
ATOM 2097 C CA . ALA A 1 254 ? 23.938 -22.693 -53.305 1.00 90.31 254 ALA A CA 1
ATOM 2098 C C . ALA A 1 254 ? 22.660 -22.278 -52.552 1.00 90.31 254 ALA A C 1
ATOM 2100 O O . ALA A 1 254 ? 22.227 -22.966 -51.630 1.00 90.31 254 ALA A O 1
ATOM 2101 N N . THR A 1 255 ? 22.050 -21.155 -52.937 1.00 87.12 255 THR A N 1
ATOM 2102 C CA . THR A 1 255 ? 20.805 -20.655 -52.327 1.00 87.12 255 THR A CA 1
ATOM 2103 C C . THR A 1 255 ? 19.539 -21.238 -52.959 1.00 87.12 255 THR A C 1
ATOM 2105 O O . THR A 1 255 ? 18.459 -21.099 -52.378 1.00 87.12 255 THR A O 1
ATOM 2108 N N . GLY A 1 256 ? 19.667 -21.929 -54.099 1.00 88.75 256 GLY A N 1
ATOM 2109 C CA . GLY A 1 256 ? 18.566 -22.572 -54.818 1.00 88.75 256 GLY A CA 1
ATOM 2110 C C . GLY A 1 256 ? 17.608 -21.589 -55.494 1.00 88.75 256 GLY A C 1
ATOM 2111 O O . GLY A 1 256 ? 16.451 -21.933 -55.725 1.00 88.75 256 GLY A O 1
ATOM 2112 N N . VAL A 1 257 ? 18.053 -20.360 -55.765 1.00 90.62 257 VAL A N 1
ATOM 2113 C CA . VAL A 1 257 ? 17.230 -19.312 -56.392 1.00 90.62 257 VAL A CA 1
ATOM 2114 C C . VAL A 1 257 ? 17.487 -19.240 -57.894 1.00 90.62 257 VAL A C 1
ATOM 2116 O O . VAL A 1 257 ? 18.547 -19.635 -58.372 1.00 90.62 257 VAL A O 1
ATOM 2119 N N . SER A 1 258 ? 16.522 -18.740 -58.666 1.00 87.81 258 SER A N 1
ATOM 2120 C CA . SER A 1 258 ? 16.639 -18.716 -60.134 1.00 87.81 258 SER A CA 1
ATOM 2121 C C . SER A 1 258 ? 17.316 -17.448 -60.660 1.00 87.81 258 SER A C 1
ATOM 2123 O O . SER A 1 258 ? 17.953 -17.495 -61.715 1.00 87.81 258 SER A O 1
ATOM 2125 N N . ARG A 1 259 ? 17.242 -16.333 -59.920 1.00 88.81 259 ARG A N 1
ATOM 2126 C CA . ARG A 1 259 ? 17.808 -15.026 -60.302 1.00 88.81 259 ARG A CA 1
ATOM 2127 C C . ARG A 1 259 ? 18.796 -14.517 -59.251 1.00 88.81 259 ARG A C 1
ATOM 2129 O O . ARG A 1 259 ? 18.559 -14.674 -58.057 1.00 88.81 259 ARG A O 1
ATOM 2136 N N . SER A 1 260 ? 19.880 -13.866 -59.681 1.00 86.62 260 SER A N 1
ATOM 2137 C CA . SER A 1 260 ? 20.915 -13.325 -58.776 1.00 86.62 260 SER A CA 1
ATOM 2138 C C . SER A 1 260 ? 20.365 -12.273 -57.801 1.00 86.62 260 SER A C 1
ATOM 2140 O O . SER A 1 260 ? 20.805 -12.202 -56.658 1.00 86.62 260 SER A O 1
ATOM 2142 N N . GLU A 1 261 ? 19.349 -11.517 -58.222 1.00 86.88 261 GLU A N 1
ATOM 2143 C CA . GLU A 1 261 ? 18.635 -10.519 -57.408 1.00 86.88 261 GLU A CA 1
ATOM 2144 C C . GLU A 1 261 ? 17.935 -11.138 -56.178 1.00 86.88 261 GLU A C 1
ATOM 2146 O O . GLU A 1 261 ? 17.790 -10.495 -55.140 1.00 86.88 261 GLU A O 1
ATOM 2151 N N . GLU A 1 262 ? 17.525 -12.407 -56.262 1.00 89.44 262 GLU A N 1
ATOM 2152 C CA . GLU A 1 262 ? 16.759 -13.095 -55.213 1.00 89.44 262 GLU A CA 1
ATOM 2153 C C . GLU A 1 262 ? 17.649 -13.722 -54.130 1.00 89.44 262 GLU A C 1
ATOM 2155 O O . GLU A 1 262 ? 17.163 -14.064 -53.047 1.00 89.44 262 GLU A O 1
ATOM 2160 N N . VAL A 1 263 ? 18.957 -13.842 -54.389 1.00 91.75 263 VAL A N 1
ATOM 2161 C CA . VAL A 1 263 ? 19.946 -14.414 -53.458 1.00 91.75 263 VAL A CA 1
ATOM 2162 C C . VAL A 1 263 ? 19.922 -13.660 -52.128 1.00 91.75 263 VAL A C 1
ATOM 2164 O O . VAL A 1 263 ? 19.871 -14.272 -51.060 1.00 91.75 263 VAL A O 1
ATOM 2167 N N . LEU A 1 264 ? 19.891 -12.325 -52.187 1.00 89.19 264 LEU A N 1
ATOM 2168 C CA . LEU A 1 264 ? 19.858 -11.475 -50.999 1.00 89.19 264 LEU A CA 1
ATOM 2169 C C . LEU A 1 264 ? 18.579 -11.696 -50.181 1.00 89.19 264 LEU A C 1
ATOM 2171 O O . LEU A 1 264 ? 18.650 -11.891 -48.969 1.00 89.19 264 LEU A O 1
ATOM 2175 N N . ASN A 1 265 ? 17.420 -11.744 -50.840 1.00 90.50 265 ASN A N 1
ATOM 2176 C CA . ASN A 1 265 ? 16.135 -11.972 -50.173 1.00 90.50 265 ASN A CA 1
ATOM 2177 C C . ASN A 1 265 ? 16.088 -13.342 -49.482 1.00 90.50 265 ASN A C 1
ATOM 2179 O O . ASN A 1 265 ? 15.552 -13.463 -48.378 1.00 90.50 265 ASN A O 1
ATOM 2183 N N . ARG A 1 266 ? 16.705 -14.371 -50.080 1.00 92.00 266 ARG A N 1
ATOM 2184 C CA . ARG A 1 266 ? 16.828 -15.694 -49.458 1.00 92.00 266 ARG A CA 1
ATOM 2185 C C . ARG A 1 266 ? 17.682 -15.651 -48.190 1.00 92.00 266 ARG A C 1
ATOM 2187 O O . ARG A 1 266 ? 17.273 -16.235 -47.186 1.00 92.00 266 ARG A O 1
ATOM 2194 N N . PHE A 1 267 ? 18.813 -14.941 -48.203 1.00 93.06 267 PHE A N 1
ATOM 2195 C CA . PHE A 1 267 ? 19.659 -14.765 -47.016 1.00 93.06 267 PHE A CA 1
ATOM 2196 C C . PHE A 1 267 ? 18.975 -13.954 -45.917 1.00 93.06 267 PHE A C 1
ATOM 2198 O O . PHE A 1 267 ? 19.019 -14.362 -44.759 1.00 93.06 267 PHE A O 1
ATOM 2205 N N . LEU A 1 268 ? 18.287 -12.864 -46.264 1.00 92.56 268 LEU A N 1
ATOM 2206 C CA . LEU A 1 268 ? 17.513 -12.078 -45.299 1.00 92.56 268 LEU A CA 1
ATOM 2207 C C . LEU A 1 268 ? 16.400 -12.922 -44.661 1.00 92.56 268 LEU A C 1
ATOM 2209 O O . LEU A 1 268 ? 16.230 -12.905 -43.443 1.00 92.56 268 LEU A O 1
ATOM 2213 N N . GLY A 1 269 ? 15.699 -13.739 -45.453 1.00 92.94 269 GLY A N 1
ATOM 2214 C CA . GLY A 1 269 ? 14.704 -14.683 -44.939 1.00 92.94 269 GLY A CA 1
ATOM 2215 C C . GLY A 1 269 ? 15.307 -15.754 -44.019 1.00 92.94 269 GLY A C 1
ATOM 2216 O O . GLY A 1 269 ? 14.742 -16.063 -42.966 1.00 92.94 269 GLY A O 1
ATOM 2217 N N . GLN A 1 270 ? 16.475 -16.302 -44.371 1.00 93.62 270 GLN A N 1
ATOM 2218 C CA . GLN A 1 270 ? 17.205 -17.247 -43.517 1.00 93.62 270 GLN A CA 1
ATOM 2219 C C . GLN A 1 270 ? 17.667 -16.597 -42.212 1.00 93.62 270 GLN A C 1
ATOM 2221 O O . GLN A 1 270 ? 17.538 -17.209 -41.152 1.00 93.62 270 GLN A O 1
ATOM 2226 N N . GLN A 1 271 ? 18.162 -15.361 -42.271 1.00 94.19 271 GLN A N 1
ATOM 2227 C CA . GLN A 1 271 ? 18.557 -14.596 -41.096 1.00 94.19 271 GLN A CA 1
ATOM 2228 C C . GLN A 1 271 ? 17.359 -14.352 -40.174 1.00 94.19 271 GLN A C 1
ATOM 2230 O O . GLN A 1 271 ? 17.430 -14.695 -38.997 1.00 94.19 271 GLN A O 1
ATOM 2235 N N . ALA A 1 272 ? 16.236 -13.865 -40.708 1.00 94.06 272 ALA A N 1
ATOM 2236 C CA . ALA A 1 272 ? 15.015 -13.648 -39.934 1.00 94.06 272 ALA A CA 1
ATOM 2237 C C . ALA A 1 272 ? 14.503 -14.949 -39.290 1.00 94.06 272 ALA A C 1
ATOM 2239 O O . ALA A 1 272 ? 14.123 -14.970 -38.118 1.00 94.06 272 ALA A O 1
ATOM 2240 N N . THR A 1 273 ? 14.555 -16.064 -40.026 1.00 95.25 273 THR A N 1
ATOM 2241 C CA . THR A 1 273 ? 14.178 -17.386 -39.500 1.00 95.25 273 THR A CA 1
ATOM 2242 C C . THR A 1 273 ? 15.121 -17.826 -38.378 1.00 95.25 273 THR A C 1
ATOM 2244 O O . THR A 1 273 ? 14.665 -18.291 -37.334 1.00 95.25 273 THR A O 1
ATOM 2247 N N . LYS A 1 274 ? 16.436 -17.645 -38.554 1.00 96.69 274 LYS A N 1
ATOM 2248 C CA . LYS A 1 274 ? 17.451 -17.947 -37.535 1.00 96.69 274 LYS A CA 1
ATOM 2249 C C . LYS A 1 274 ? 17.234 -17.120 -36.266 1.00 96.69 274 LYS A C 1
ATOM 2251 O O . LYS A 1 274 ? 17.267 -17.680 -35.173 1.00 96.69 274 LYS A O 1
ATOM 2256 N N . GLU A 1 275 ? 16.981 -15.822 -36.404 1.00 96.25 275 GLU A N 1
ATOM 2257 C CA . GLU A 1 275 ? 16.698 -14.921 -35.282 1.00 96.25 275 GLU A CA 1
ATOM 2258 C C . GLU A 1 275 ? 15.405 -15.310 -34.554 1.00 96.25 275 GLU A C 1
ATOM 2260 O O . GLU A 1 275 ? 15.388 -15.377 -33.325 1.00 96.25 275 GLU A O 1
ATOM 2265 N N . SER A 1 276 ? 14.340 -15.638 -35.292 1.00 96.00 276 SER A N 1
ATOM 2266 C CA . SER A 1 276 ? 13.076 -16.118 -34.717 1.00 96.00 276 SER A CA 1
ATOM 2267 C C . SER A 1 276 ? 13.261 -17.422 -33.929 1.00 96.00 276 SER A C 1
ATOM 2269 O O . SER A 1 276 ? 12.850 -17.518 -32.772 1.00 96.00 276 SER A O 1
ATOM 2271 N N . LEU A 1 277 ? 13.974 -18.403 -34.496 1.00 97.19 277 LEU A N 1
ATOM 2272 C CA . LEU A 1 277 ? 14.299 -19.658 -33.808 1.00 97.19 277 LEU A CA 1
ATOM 2273 C C . LEU A 1 277 ? 15.145 -19.426 -32.553 1.00 97.19 277 LEU A C 1
ATOM 2275 O O . LEU A 1 277 ? 14.924 -20.078 -31.534 1.00 97.19 277 LEU A O 1
ATOM 2279 N N . GLN A 1 278 ? 16.103 -18.500 -32.603 1.00 95.88 278 GLN A N 1
ATOM 2280 C CA . GLN A 1 278 ? 16.915 -18.145 -31.443 1.00 95.88 278 GLN A CA 1
ATOM 2281 C C . GLN A 1 278 ? 16.068 -17.511 -30.334 1.00 95.88 278 GLN A C 1
ATOM 2283 O O . GLN A 1 278 ? 16.224 -17.886 -29.171 1.00 95.88 278 GLN A O 1
ATOM 2288 N N . LYS A 1 279 ? 15.136 -16.616 -30.685 1.00 95.69 279 LYS A N 1
ATOM 2289 C CA . LYS A 1 279 ? 14.171 -16.039 -29.738 1.00 95.69 279 LYS A CA 1
ATOM 2290 C C . LYS A 1 279 ? 13.286 -17.116 -29.112 1.00 95.69 279 LYS A C 1
ATOM 2292 O O . LYS A 1 279 ? 13.169 -17.148 -27.891 1.00 95.69 279 LYS A O 1
ATOM 2297 N N . MET A 1 280 ? 12.735 -18.037 -29.908 1.00 95.50 280 MET A N 1
ATOM 2298 C CA . MET A 1 280 ? 11.931 -19.148 -29.381 1.00 95.50 280 MET A CA 1
ATOM 2299 C C . MET A 1 280 ? 12.735 -20.058 -28.447 1.00 95.50 280 MET A C 1
ATOM 2301 O O . MET A 1 280 ? 12.242 -20.427 -27.384 1.00 95.50 280 MET A O 1
ATOM 2305 N N . ARG A 1 281 ? 13.987 -20.384 -28.797 1.00 96.06 281 ARG A N 1
ATOM 2306 C CA . ARG A 1 281 ? 14.880 -21.165 -27.925 1.00 96.06 281 ARG A CA 1
ATOM 2307 C C . ARG A 1 281 ? 15.142 -20.454 -26.600 1.00 96.06 281 ARG A C 1
ATOM 2309 O O . ARG A 1 281 ? 15.039 -21.086 -25.557 1.00 96.06 281 ARG A O 1
ATOM 2316 N N . ALA A 1 282 ? 15.444 -19.157 -26.637 1.00 94.69 282 ALA A N 1
ATOM 2317 C CA . ALA A 1 282 ? 15.682 -18.370 -25.430 1.00 94.69 282 ALA A CA 1
ATOM 2318 C C . ALA A 1 282 ? 14.431 -18.290 -24.540 1.00 94.69 282 ALA A C 1
ATOM 2320 O O . ALA A 1 282 ? 14.534 -18.506 -23.337 1.00 94.69 282 ALA A O 1
ATOM 2321 N N . ALA A 1 283 ? 13.257 -18.046 -25.131 1.00 95.75 283 ALA A N 1
ATOM 2322 C CA . ALA A 1 283 ? 11.986 -18.021 -24.407 1.00 95.75 283 ALA A CA 1
ATOM 2323 C C . ALA A 1 283 ? 11.670 -19.380 -23.761 1.00 95.75 283 ALA A C 1
ATOM 2325 O O . ALA A 1 283 ? 11.339 -19.439 -22.580 1.00 95.75 283 ALA A O 1
ATOM 2326 N N . THR A 1 284 ? 11.861 -20.474 -24.506 1.00 96.06 284 THR A N 1
ATOM 2327 C CA . THR A 1 284 ? 11.643 -21.839 -24.001 1.00 96.06 284 THR A CA 1
ATOM 2328 C C . THR A 1 284 ? 12.596 -22.169 -22.848 1.00 96.06 284 THR A C 1
ATOM 2330 O O . THR A 1 284 ? 12.178 -22.751 -21.851 1.00 96.06 284 THR A O 1
ATOM 2333 N N . GLU A 1 285 ? 13.875 -21.783 -22.941 1.00 95.81 285 GLU A N 1
ATOM 2334 C CA . GLU A 1 285 ? 14.837 -22.025 -21.857 1.00 95.81 285 GLU A CA 1
ATOM 2335 C C . GLU A 1 285 ? 14.503 -21.193 -20.610 1.00 95.81 285 GLU A C 1
ATOM 2337 O O . GLU A 1 285 ? 14.582 -21.702 -19.494 1.00 95.81 285 GLU A O 1
ATOM 2342 N N . GLN A 1 286 ? 14.068 -19.940 -20.776 1.00 95.38 286 GLN A N 1
ATOM 2343 C CA . GLN A 1 286 ? 13.609 -19.108 -19.658 1.00 95.38 286 GLN A CA 1
ATOM 2344 C C . GLN A 1 286 ? 12.378 -19.706 -18.967 1.00 95.38 286 GLN A C 1
ATOM 2346 O O . GLN A 1 286 ? 12.353 -19.802 -17.739 1.00 95.38 286 GLN A O 1
ATOM 2351 N N . GLU A 1 287 ? 11.380 -20.147 -19.734 1.00 96.19 287 GLU A N 1
ATOM 2352 C CA . GLU A 1 287 ? 10.182 -20.798 -19.197 1.00 96.19 287 GLU A CA 1
ATOM 2353 C C . GLU A 1 287 ? 10.539 -22.082 -18.440 1.00 96.19 287 GLU A C 1
ATOM 2355 O O . GLU A 1 287 ? 10.098 -22.285 -17.307 1.00 96.19 287 GLU A O 1
ATOM 2360 N N . LYS A 1 288 ? 11.419 -22.909 -19.011 1.00 97.38 288 LYS A N 1
ATOM 2361 C CA . LYS A 1 288 ? 11.938 -24.115 -18.360 1.00 97.38 288 LYS A CA 1
ATOM 2362 C C . LYS A 1 288 ? 12.616 -23.801 -17.023 1.0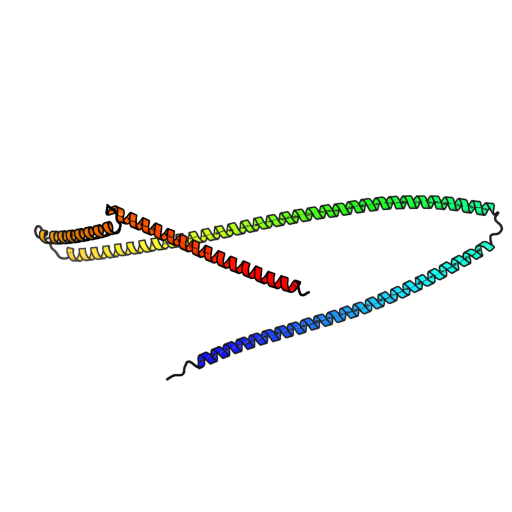0 97.38 288 LYS A C 1
ATOM 2364 O O . LYS A 1 288 ? 12.325 -24.473 -16.035 1.00 97.38 288 LYS A O 1
ATOM 2369 N N . VAL A 1 289 ? 13.467 -22.774 -16.958 1.00 96.75 289 VAL A N 1
ATOM 2370 C CA . VAL A 1 289 ? 14.122 -22.344 -15.707 1.00 96.75 289 VAL A CA 1
ATOM 2371 C C . VAL A 1 289 ? 13.093 -21.886 -14.667 1.00 96.75 289 VAL A C 1
ATOM 2373 O O . VAL A 1 289 ? 13.196 -22.252 -13.494 1.00 96.75 289 VAL A O 1
ATOM 2376 N N . MET A 1 290 ? 12.076 -21.125 -15.077 1.00 95.94 290 MET A N 1
ATOM 2377 C CA . MET A 1 290 ? 11.003 -20.672 -14.184 1.00 95.94 290 MET A CA 1
ATOM 2378 C C . MET A 1 290 ? 10.180 -21.841 -13.632 1.00 95.94 290 MET A C 1
ATOM 2380 O O . MET A 1 290 ? 9.911 -21.892 -12.429 1.00 95.94 290 MET A O 1
ATOM 2384 N N . LEU A 1 291 ? 9.823 -22.804 -14.484 1.00 96.38 291 LEU A N 1
ATOM 2385 C CA . LEU A 1 291 ? 9.114 -24.018 -14.077 1.00 96.38 291 LEU A CA 1
ATOM 2386 C C . LEU A 1 291 ? 9.963 -24.883 -13.141 1.00 96.38 291 LEU A C 1
ATOM 2388 O O . LEU A 1 291 ? 9.448 -25.404 -12.151 1.00 96.38 291 LEU A O 1
ATOM 2392 N N . GLU A 1 292 ? 11.265 -25.004 -13.395 1.00 96.50 292 GLU A N 1
ATOM 2393 C CA . GLU A 1 292 ? 12.174 -25.752 -12.530 1.00 96.50 292 GLU A CA 1
ATOM 2394 C C . GLU A 1 292 ? 12.323 -25.102 -11.151 1.00 96.50 292 GLU A C 1
ATOM 2396 O O . GLU A 1 292 ? 12.243 -25.799 -10.135 1.00 96.50 292 GLU A O 1
ATOM 2401 N N . LYS A 1 293 ? 12.429 -23.770 -11.094 1.00 97.00 293 LYS A N 1
ATOM 2402 C CA . LYS A 1 293 ? 12.394 -23.021 -9.833 1.00 97.00 293 LYS A CA 1
ATOM 2403 C C . LYS A 1 293 ? 11.071 -23.240 -9.098 1.00 97.00 293 LYS A C 1
ATOM 2405 O O . LYS A 1 293 ? 11.077 -23.539 -7.905 1.00 97.00 293 LYS A O 1
ATOM 2410 N N . LYS A 1 294 ? 9.935 -23.168 -9.802 1.00 96.62 294 LYS A N 1
ATOM 2411 C CA . LYS A 1 294 ? 8.622 -23.385 -9.182 1.00 96.62 294 LYS A CA 1
ATOM 2412 C C . LYS A 1 294 ? 8.467 -24.803 -8.637 1.00 96.62 294 LYS A C 1
ATOM 2414 O O . LYS A 1 294 ? 7.935 -24.987 -7.544 1.00 96.62 294 LYS A O 1
ATOM 2419 N N . ARG A 1 295 ? 8.979 -25.800 -9.361 1.00 97.06 295 ARG A N 1
ATOM 2420 C CA . ARG A 1 295 ? 9.048 -27.192 -8.901 1.00 97.06 295 ARG A CA 1
ATOM 2421 C C . ARG A 1 295 ? 9.877 -27.316 -7.619 1.00 97.06 295 ARG A C 1
ATOM 2423 O O . ARG A 1 295 ? 9.453 -28.010 -6.701 1.00 97.06 295 ARG A O 1
ATOM 2430 N N . GLN A 1 296 ? 11.032 -26.652 -7.539 1.00 96.31 296 GLN A N 1
ATOM 2431 C CA . GLN A 1 296 ? 11.871 -26.653 -6.333 1.00 96.31 296 GLN A CA 1
ATOM 2432 C C . GLN A 1 296 ? 11.162 -26.004 -5.134 1.00 96.31 296 GLN A C 1
ATOM 2434 O O . GLN A 1 296 ? 11.200 -26.565 -4.042 1.00 96.31 296 GLN A O 1
ATOM 2439 N N . GLU A 1 297 ? 10.476 -24.875 -5.338 1.00 96.06 297 GLU A N 1
ATOM 2440 C CA . GLU A 1 297 ? 9.676 -24.212 -4.296 1.00 96.06 297 GLU A CA 1
ATOM 2441 C C . GLU A 1 297 ? 8.573 -25.128 -3.752 1.00 96.06 297 GLU A C 1
ATOM 2443 O O . GLU A 1 297 ? 8.460 -25.301 -2.540 1.00 96.06 297 GLU A O 1
ATOM 2448 N N . LEU A 1 298 ? 7.790 -25.751 -4.640 1.00 95.31 298 LEU A N 1
ATOM 2449 C CA . LEU A 1 298 ? 6.723 -26.673 -4.243 1.00 95.31 298 LEU A CA 1
ATOM 2450 C C . LEU A 1 298 ? 7.275 -27.907 -3.524 1.00 95.31 298 LEU A C 1
ATOM 2452 O O . LEU A 1 298 ? 6.700 -28.341 -2.531 1.00 95.31 298 LEU A O 1
ATOM 2456 N N . ASN A 1 299 ? 8.409 -28.452 -3.973 1.00 95.12 299 ASN A N 1
ATOM 2457 C CA . ASN A 1 299 ? 9.068 -29.556 -3.274 1.00 95.12 299 ASN A CA 1
ATOM 2458 C C . ASN A 1 299 ? 9.517 -29.146 -1.863 1.00 95.12 299 ASN A C 1
ATOM 2460 O O . ASN A 1 299 ? 9.309 -29.906 -0.922 1.00 95.12 299 ASN A O 1
ATOM 2464 N N . ALA A 1 300 ? 10.081 -27.946 -1.687 1.00 93.75 300 ALA A N 1
ATOM 2465 C CA . ALA A 1 300 ? 10.441 -27.434 -0.364 1.00 93.75 300 ALA A CA 1
ATOM 2466 C C . ALA A 1 300 ? 9.204 -27.226 0.529 1.00 93.75 300 ALA A C 1
ATOM 2468 O O . ALA A 1 300 ? 9.230 -27.551 1.717 1.00 93.75 300 ALA A O 1
ATOM 2469 N N . GLU A 1 301 ? 8.095 -26.740 -0.033 1.00 94.31 301 GLU A N 1
ATOM 2470 C CA . GLU A 1 301 ? 6.826 -26.617 0.688 1.00 94.31 301 GLU A CA 1
ATOM 2471 C C . GLU A 1 301 ? 6.286 -27.990 1.119 1.00 94.31 301 GLU A C 1
ATOM 2473 O O . GLU A 1 301 ? 5.871 -28.159 2.263 1.00 94.31 301 GLU A O 1
ATOM 2478 N N . ILE A 1 302 ? 6.352 -28.996 0.245 1.00 92.62 302 ILE A N 1
ATOM 2479 C CA . ILE A 1 302 ? 5.970 -30.373 0.578 1.00 92.62 302 ILE A CA 1
ATOM 2480 C C . ILE A 1 302 ? 6.841 -30.917 1.715 1.00 92.62 302 ILE A C 1
ATOM 2482 O O . ILE A 1 302 ? 6.301 -31.457 2.677 1.00 92.62 302 ILE A O 1
ATOM 2486 N N . GLU A 1 303 ? 8.164 -30.761 1.647 1.00 91.69 303 GLU A N 1
ATOM 2487 C CA . GLU A 1 303 ? 9.062 -31.237 2.705 1.00 91.69 303 GLU A CA 1
ATOM 2488 C C . GLU A 1 303 ? 8.782 -30.533 4.040 1.00 91.69 303 GLU A C 1
ATOM 2490 O O . GLU A 1 303 ? 8.611 -31.197 5.060 1.00 91.69 303 GLU A O 1
ATOM 2495 N N . THR A 1 304 ? 8.626 -29.205 4.050 1.00 89.56 304 THR A N 1
ATOM 2496 C CA . THR A 1 304 ? 8.285 -28.474 5.287 1.00 89.56 304 THR A CA 1
ATOM 2497 C C . THR A 1 304 ? 6.949 -28.924 5.881 1.00 89.56 304 THR A C 1
ATOM 2499 O O . THR A 1 304 ? 6.857 -29.081 7.101 1.00 89.56 304 THR A O 1
ATOM 2502 N N . ARG A 1 305 ? 5.939 -29.206 5.045 1.00 87.69 305 ARG A N 1
ATOM 2503 C CA . ARG A 1 305 ? 4.659 -29.770 5.497 1.00 87.69 305 ARG A CA 1
ATOM 2504 C C . ARG A 1 305 ? 4.822 -31.168 6.088 1.00 87.69 305 ARG A C 1
ATOM 2506 O O . ARG A 1 305 ? 4.344 -31.382 7.200 1.00 87.69 305 ARG A O 1
ATOM 2513 N N . LYS A 1 306 ? 5.568 -32.070 5.437 1.00 86.69 306 LYS A N 1
ATOM 2514 C CA . LYS A 1 306 ? 5.880 -33.404 5.987 1.00 86.69 306 LYS A CA 1
ATOM 2515 C C . LYS A 1 306 ? 6.519 -33.311 7.375 1.00 86.69 306 LYS A C 1
ATOM 2517 O O . LYS A 1 306 ? 6.059 -33.977 8.295 1.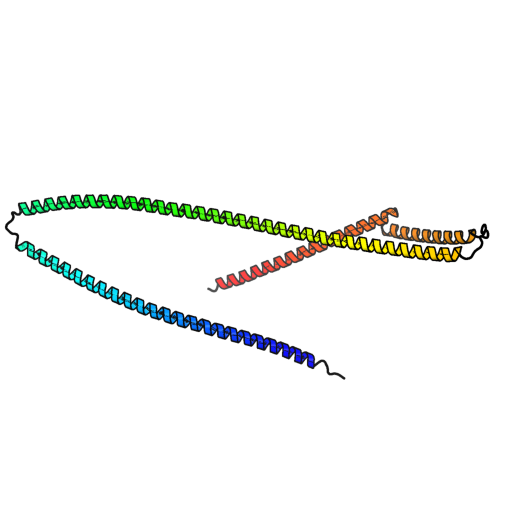00 86.69 306 LYS A O 1
ATOM 2522 N N . PHE A 1 307 ? 7.523 -32.447 7.552 1.00 79.62 307 PHE A N 1
ATOM 2523 C CA . PHE A 1 307 ? 8.178 -32.255 8.855 1.00 79.62 307 PHE A CA 1
ATOM 2524 C C . PHE A 1 307 ? 7.255 -31.625 9.911 1.00 79.62 307 PHE A C 1
ATOM 2526 O O . PHE A 1 307 ? 7.417 -31.876 11.107 1.00 79.62 307 PHE A O 1
ATOM 2533 N N . SER A 1 308 ? 6.293 -30.795 9.500 1.00 78.00 308 SER A N 1
ATOM 2534 C CA . SER A 1 308 ? 5.301 -30.229 10.421 1.00 78.00 308 SER A CA 1
ATOM 2535 C C . SER A 1 308 ? 4.249 -31.253 10.858 1.00 78.00 308 SER A C 1
ATOM 2537 O O . SER A 1 308 ? 3.908 -31.291 12.036 1.00 78.00 308 SER A O 1
ATOM 2539 N N . GLU A 1 309 ? 3.805 -32.133 9.956 1.00 70.94 309 GLU A N 1
ATOM 2540 C CA . GLU A 1 309 ? 2.847 -33.201 10.262 1.00 70.94 309 GLU A CA 1
ATOM 2541 C C . GLU A 1 309 ? 3.446 -34.243 11.213 1.00 70.94 309 GLU A C 1
ATOM 2543 O O . GLU A 1 309 ? 2.790 -34.630 12.180 1.00 70.94 309 GLU A O 1
ATOM 2548 N N . THR A 1 310 ? 4.714 -34.632 11.028 1.00 66.75 310 THR A N 1
ATOM 2549 C CA . THR A 1 310 ? 5.392 -35.545 11.966 1.00 66.75 310 THR A CA 1
ATOM 2550 C C . THR A 1 310 ? 5.545 -34.929 13.355 1.00 66.75 310 THR A C 1
ATOM 2552 O O . THR A 1 310 ? 5.375 -35.616 14.355 1.00 66.75 310 THR A O 1
ATOM 2555 N N . LYS A 1 311 ? 5.789 -33.615 13.440 1.00 63.94 311 LYS A N 1
ATOM 2556 C CA . LYS A 1 311 ? 5.911 -32.909 14.722 1.00 63.94 311 LYS A CA 1
ATOM 2557 C C . LYS A 1 311 ? 4.573 -32.770 15.460 1.00 63.94 311 LYS A C 1
ATOM 2559 O O . LYS A 1 311 ? 4.563 -32.716 16.685 1.00 63.94 311 LYS A O 1
ATOM 2564 N N . SER A 1 312 ? 3.458 -32.702 14.734 1.00 57.28 312 SER A N 1
ATOM 2565 C CA . SER A 1 312 ? 2.112 -32.684 15.320 1.00 57.28 312 SER A CA 1
ATOM 2566 C C . SER A 1 312 ? 1.597 -34.072 15.715 1.00 57.28 312 SER A C 1
ATOM 2568 O O . SER A 1 312 ? 0.689 -34.144 16.533 1.00 57.28 312 SER A O 1
ATOM 2570 N N . ALA A 1 313 ? 2.159 -35.153 15.167 1.00 60.00 313 ALA A N 1
ATOM 2571 C CA . ALA A 1 313 ? 1.802 -36.530 15.522 1.00 60.00 313 ALA A CA 1
ATOM 2572 C C . ALA A 1 313 ? 2.567 -37.082 16.747 1.00 60.00 313 ALA A C 1
ATOM 2574 O O . ALA A 1 313 ? 2.178 -38.113 17.289 1.00 60.00 313 ALA A O 1
ATOM 2575 N N . GLU A 1 314 ? 3.642 -36.415 17.183 1.00 52.22 314 GLU A N 1
ATOM 2576 C CA . GLU A 1 314 ? 4.483 -36.807 18.332 1.00 52.22 314 GLU A CA 1
ATOM 2577 C C . GLU A 1 314 ? 4.172 -36.035 19.640 1.00 52.22 314 GLU A C 1
ATOM 2579 O O . GLU A 1 314 ? 4.936 -36.130 20.604 1.00 52.22 314 GLU A O 1
ATOM 2584 N N . GLN A 1 315 ? 3.067 -35.278 19.700 1.00 41.28 315 GLN A N 1
ATOM 2585 C CA . GLN A 1 315 ? 2.556 -34.606 20.913 1.00 41.28 315 GLN A CA 1
ATOM 2586 C C . GLN A 1 315 ? 1.229 -35.202 21.377 1.00 41.28 315 GLN A C 1
ATOM 2588 O O . GLN A 1 315 ? 1.049 -35.299 22.612 1.00 41.28 315 GLN A O 1
#

Solvent-accessible surface area (backbone atoms only — not comparable to full-atom values): 17377 Å² total; per-residue (Å²): 144,87,84,74,75,68,61,60,56,52,53,52,51,50,53,52,49,53,51,51,51,53,52,50,51,53,52,51,52,52,52,51,52,50,52,50,52,53,50,54,52,50,53,52,50,52,52,52,52,53,51,50,52,53,54,51,53,50,53,52,54,53,50,52,52,52,50,53,52,52,52,52,50,52,54,51,50,55,52,50,54,54,56,56,58,61,57,66,75,76,62,87,87,62,59,71,66,57,55,52,52,52,52,51,53,50,49,52,54,50,50,56,53,49,53,52,51,49,52,54,48,51,54,50,50,54,52,52,52,53,54,52,50,53,52,54,49,51,52,50,53,52,50,52,54,52,50,54,51,51,53,53,52,49,52,54,48,52,54,51,49,54,53,49,53,52,50,52,53,51,52,53,50,51,53,51,51,52,53,49,51,54,51,52,49,53,52,51,49,52,53,52,50,54,52,53,48,55,53,50,53,51,50,52,52,50,52,51,48,47,48,65,62,66,71,71,62,82,91,69,88,78,84,90,79,63,69,71,64,53,51,58,52,51,51,54,51,49,54,50,50,54,52,49,52,54,52,43,50,51,48,18,64,75,68,71,44,95,45,70,81,48,41,58,58,52,50,53,50,50,48,54,51,52,52,51,53,50,50,52,51,51,53,51,51,51,52,50,52,53,51,52,52,50,51,51,52,52,50,52,51,50,52,54,48,53,58,49,52,56,59,64,72,76,112